Protein AF-A0A448ZFC1-F1 (afdb_monomer_lite)

pLDDT: mean 74.66, std 17.25, range [40.34, 95.94]

Radius of gyration: 36.11 Å; chains: 1; bounding box: 74×39×123 Å

Structure (mmCIF, N/CA/C/O backbone):
data_AF-A0A448ZFC1-F1
#
_entry.id   AF-A0A448ZFC1-F1
#
loop_
_atom_site.group_PDB
_atom_site.id
_atom_site.type_symbol
_atom_site.label_atom_id
_atom_site.label_alt_id
_atom_site.label_comp_id
_atom_site.label_asym_id
_atom_site.label_entity_id
_atom_site.label_seq_id
_atom_site.pdbx_PDB_ins_code
_atom_site.Cartn_x
_atom_site.Cartn_y
_atom_site.Cartn_z
_atom_site.occupancy
_atom_site.B_iso_or_equiv
_atom_site.auth_seq_id
_atom_site.auth_comp_id
_atom_site.auth_asym_id
_atom_site.auth_atom_id
_atom_site.pdbx_PDB_model_num
ATOM 1 N N . MET A 1 1 ? 38.253 10.185 33.926 1.00 40.94 1 MET A N 1
ATOM 2 C CA . MET A 1 1 ? 38.356 9.995 35.388 1.00 40.94 1 MET A CA 1
ATOM 3 C C . MET A 1 1 ? 37.733 11.200 36.070 1.00 40.94 1 MET A C 1
ATOM 5 O O . MET A 1 1 ? 38.392 12.216 36.218 1.00 40.94 1 MET A O 1
ATOM 9 N N . VAL A 1 2 ? 36.447 11.108 36.398 1.00 42.69 2 VAL A N 1
ATOM 10 C CA . VAL A 1 2 ? 35.733 12.064 37.253 1.00 42.69 2 VAL A CA 1
ATOM 11 C C . VAL A 1 2 ? 34.842 11.202 38.139 1.00 42.69 2 VAL A C 1
ATOM 13 O O . VAL A 1 2 ? 33.858 10.638 37.672 1.00 42.69 2 VAL A O 1
ATOM 16 N N . THR A 1 3 ? 35.266 10.990 39.379 1.00 47.50 3 THR A N 1
ATOM 17 C CA . THR A 1 3 ? 34.520 10.249 40.400 1.00 47.50 3 THR A CA 1
ATOM 18 C C . THR A 1 3 ? 33.669 11.246 41.179 1.00 47.50 3 THR A C 1
ATOM 20 O O . THR A 1 3 ? 34.196 12.002 41.993 1.00 47.50 3 THR A O 1
ATOM 23 N N . GLY A 1 4 ? 32.368 11.283 40.886 1.00 50.03 4 GLY A N 1
ATOM 24 C CA . GLY A 1 4 ? 31.380 12.053 41.640 1.00 50.03 4 GLY A CA 1
ATOM 25 C C . GLY A 1 4 ? 30.812 11.218 42.786 1.00 50.03 4 GLY A C 1
ATOM 26 O O . GLY A 1 4 ? 30.217 10.171 42.547 1.00 50.03 4 GLY A O 1
ATOM 27 N N . ASN A 1 5 ? 31.024 11.685 44.016 1.00 49.31 5 ASN A N 1
ATOM 28 C CA . ASN A 1 5 ? 30.483 11.112 45.248 1.00 49.31 5 ASN A CA 1
ATOM 29 C C . ASN A 1 5 ? 28.959 11.300 45.327 1.00 49.31 5 ASN A C 1
ATOM 31 O O . ASN A 1 5 ? 28.464 12.417 45.187 1.00 49.31 5 ASN A O 1
ATOM 35 N N . LEU A 1 6 ? 28.239 10.216 45.619 1.00 48.00 6 LEU A N 1
ATOM 36 C CA . LEU A 1 6 ? 26.831 10.216 46.016 1.00 48.00 6 LEU A CA 1
ATOM 37 C C . LEU A 1 6 ? 26.747 10.240 47.549 1.00 48.00 6 LEU A C 1
ATOM 39 O O . LEU A 1 6 ? 27.238 9.326 48.209 1.00 48.00 6 LEU A O 1
ATOM 43 N N . THR A 1 7 ? 26.116 11.269 48.111 1.00 55.09 7 THR A N 1
ATOM 44 C CA . THR A 1 7 ? 25.676 11.309 49.514 1.00 55.09 7 THR A CA 1
ATOM 45 C C . THR A 1 7 ? 24.204 10.894 49.605 1.00 55.09 7 THR A C 1
ATOM 47 O O . THR A 1 7 ? 23.404 11.403 48.817 1.00 55.09 7 THR A O 1
ATOM 50 N N . PRO A 1 8 ? 23.808 10.026 50.552 1.00 53.53 8 PRO A N 1
ATOM 51 C CA . PRO A 1 8 ? 22.409 9.700 50.783 1.00 53.53 8 PRO A CA 1
ATOM 52 C C . PRO A 1 8 ? 21.770 10.726 51.730 1.00 53.53 8 PRO A C 1
ATOM 54 O O . PRO A 1 8 ? 22.304 11.009 52.801 1.00 53.53 8 PRO A O 1
ATOM 57 N N . LEU A 1 9 ? 20.626 11.281 51.326 1.00 50.12 9 LEU A N 1
ATOM 58 C CA . LEU A 1 9 ? 19.724 12.026 52.205 1.00 50.12 9 LEU A CA 1
ATOM 59 C C . LEU A 1 9 ? 18.764 11.028 52.864 1.00 50.12 9 LEU A C 1
ATOM 61 O O . LEU A 1 9 ? 17.871 10.493 52.210 1.00 50.12 9 LEU A O 1
ATOM 65 N N . GLU A 1 10 ? 18.978 10.772 54.154 1.00 51.84 10 GLU A N 1
ATOM 66 C CA . GLU A 1 10 ? 17.959 10.238 55.057 1.00 51.84 10 GLU A CA 1
ATOM 67 C C . GLU A 1 10 ? 17.039 11.387 55.494 1.00 51.84 10 GLU A C 1
ATOM 69 O O . GLU A 1 10 ? 17.476 12.302 56.188 1.00 51.84 10 GLU A O 1
ATOM 74 N N . GLU A 1 11 ? 15.756 11.323 55.140 1.00 50.81 11 GLU A N 1
ATOM 75 C CA . GLU A 1 11 ? 14.701 12.060 55.840 1.00 50.81 11 GLU A CA 1
ATOM 76 C C . GLU A 1 11 ? 13.658 11.061 56.349 1.00 50.81 11 GLU A C 1
ATOM 78 O O . GLU A 1 11 ? 12.867 10.489 55.597 1.00 50.81 11 GLU A O 1
ATOM 83 N N . GLY A 1 12 ? 13.696 10.826 57.661 1.00 45.25 12 GLY A N 1
ATOM 84 C CA . GLY A 1 12 ? 12.689 10.072 58.389 1.00 45.25 12 GLY A CA 1
ATOM 85 C C . GLY A 1 12 ? 11.439 10.919 58.605 1.00 45.25 12 GLY A C 1
ATOM 86 O O . GLY A 1 12 ? 11.459 11.887 59.363 1.00 45.25 12 GLY A O 1
ATOM 87 N N . VAL A 1 13 ? 10.331 10.524 57.978 1.00 51.84 13 VAL A N 1
ATOM 88 C CA . VAL A 1 13 ? 8.997 11.060 58.271 1.00 51.84 13 VAL A CA 1
ATOM 89 C C . VAL A 1 13 ? 8.292 10.084 59.207 1.00 51.84 13 VAL A C 1
ATOM 91 O O . VAL A 1 13 ? 7.846 9.011 58.802 1.00 51.84 13 VAL A O 1
ATOM 94 N N . SER A 1 14 ? 8.210 10.446 60.487 1.00 45.31 14 SER A N 1
ATOM 95 C CA . SER A 1 14 ? 7.454 9.704 61.494 1.00 45.31 14 SER A CA 1
ATOM 96 C C . SER A 1 14 ? 5.953 9.905 61.272 1.00 45.31 14 SER A C 1
ATOM 98 O O . SER A 1 14 ? 5.421 10.989 61.518 1.00 45.31 14 SER A O 1
ATOM 100 N N . PHE A 1 15 ? 5.262 8.859 60.823 1.00 46.06 15 PHE A N 1
ATOM 101 C CA . PHE A 1 15 ? 3.807 8.844 60.694 1.00 46.06 15 PHE A CA 1
ATOM 102 C C . PHE A 1 15 ? 3.177 8.576 62.067 1.00 46.06 15 PHE A C 1
ATOM 104 O O . PHE A 1 15 ? 3.297 7.481 62.619 1.00 46.06 15 PHE A O 1
ATOM 111 N N . THR A 1 16 ? 2.521 9.580 62.646 1.00 46.34 16 THR A N 1
ATOM 112 C CA . THR A 1 16 ? 1.731 9.431 63.869 1.00 46.34 16 THR A CA 1
ATOM 113 C C . THR A 1 16 ? 0.387 8.782 63.541 1.00 46.34 16 THR A C 1
ATOM 115 O O . THR A 1 16 ? -0.431 9.309 62.790 1.00 46.34 16 THR A O 1
ATOM 118 N N . SER A 1 17 ? 0.174 7.598 64.113 1.00 44.81 17 SER A N 1
ATOM 119 C CA . SER A 1 17 ? -1.079 6.845 64.065 1.00 44.81 17 SER A CA 1
ATOM 120 C C . SER A 1 17 ? -2.189 7.625 64.780 1.00 44.81 17 SER A C 1
ATOM 122 O O . SER A 1 17 ? -2.182 7.733 66.005 1.00 44.81 17 SER A O 1
ATOM 124 N N . SER A 1 18 ? -3.122 8.200 64.016 1.00 48.00 18 SER A N 1
ATOM 125 C CA . SER A 1 18 ? -4.394 8.704 64.544 1.00 48.00 18 SER A CA 1
ATOM 126 C C . SER A 1 18 ? -5.452 7.614 64.444 1.00 48.00 18 SER A C 1
ATOM 128 O O . SER A 1 18 ? -5.780 7.127 63.363 1.00 48.00 18 SER A O 1
ATOM 130 N N . THR A 1 19 ? -5.985 7.248 65.601 1.00 53.19 19 THR A N 1
ATOM 131 C CA . THR A 1 19 ? -7.128 6.365 65.799 1.00 53.19 19 THR A CA 1
ATOM 132 C C . THR A 1 19 ? -8.389 6.975 65.183 1.00 53.19 19 THR A C 1
ATOM 134 O O . THR A 1 19 ? -8.882 8.013 65.621 1.00 53.19 19 THR A O 1
ATOM 137 N N . VAL A 1 20 ? -8.913 6.321 64.145 1.00 52.69 20 VAL A N 1
ATOM 138 C CA . VAL A 1 20 ? -10.181 6.672 63.490 1.00 52.69 20 VAL A CA 1
ATOM 139 C C . VAL A 1 20 ? -11.350 6.099 64.309 1.00 52.69 20 VAL A C 1
ATOM 141 O O . VAL A 1 20 ? -11.313 4.915 64.651 1.00 52.69 20 VAL A O 1
ATOM 144 N N . PRO A 1 21 ? -12.388 6.892 64.636 1.00 57.12 21 PRO A N 1
ATOM 145 C CA . PRO A 1 21 ? -13.570 6.408 65.340 1.00 57.12 21 PRO A CA 1
ATOM 146 C C . PRO A 1 21 ? -14.484 5.573 64.428 1.00 57.12 21 PRO A C 1
ATOM 148 O O . PRO A 1 21 ? -14.851 5.973 63.323 1.00 57.12 21 PRO A O 1
ATOM 151 N N . GLU A 1 22 ? -14.872 4.411 64.946 1.00 50.31 22 GLU A N 1
ATOM 152 C CA . GLU A 1 22 ? -15.779 3.428 64.354 1.00 50.31 22 GLU A CA 1
ATOM 153 C C . GLU A 1 22 ? -17.196 4.012 64.197 1.00 50.31 22 GLU A C 1
ATOM 155 O O . GLU A 1 22 ? -17.949 4.151 65.162 1.00 50.31 22 GLU A O 1
ATOM 160 N N . THR A 1 23 ? -17.572 4.374 62.969 1.00 47.78 23 THR A N 1
ATOM 161 C CA . THR A 1 23 ? -18.928 4.818 62.621 1.00 47.78 23 THR A CA 1
ATOM 162 C C . THR A 1 23 ? -19.740 3.629 62.108 1.00 47.78 23 THR A C 1
ATOM 164 O O . THR A 1 23 ? -19.554 3.145 60.995 1.00 47.78 23 THR A O 1
ATOM 167 N N . LYS A 1 24 ? -20.657 3.138 62.949 1.00 55.06 24 LYS A N 1
ATOM 168 C CA . LYS A 1 24 ? -21.667 2.131 62.594 1.00 55.06 24 LYS A CA 1
ATOM 169 C C . LYS A 1 24 ? -22.835 2.808 61.879 1.00 55.06 24 LYS A C 1
ATOM 171 O O . LYS A 1 24 ? -23.578 3.564 62.495 1.00 55.06 24 LYS A O 1
ATOM 176 N N . GLY A 1 25 ? -23.009 2.504 60.596 1.00 56.12 25 GLY A N 1
ATOM 177 C CA . GLY A 1 25 ? -24.132 2.986 59.790 1.00 56.12 25 GLY A CA 1
ATOM 178 C C . GLY A 1 25 ? -24.147 2.358 58.400 1.00 56.12 25 GLY A C 1
ATOM 179 O O . GLY A 1 25 ? -23.950 3.050 57.410 1.00 56.12 25 GLY A O 1
ATOM 180 N N . ALA A 1 26 ? -24.328 1.038 58.325 1.00 46.84 26 ALA A N 1
ATOM 181 C CA . ALA A 1 26 ? -24.430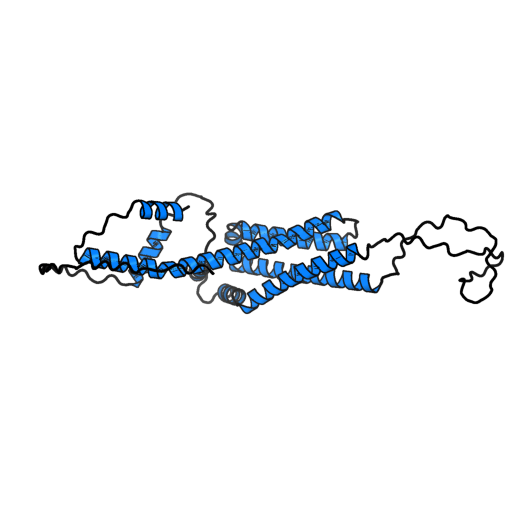 0.317 57.059 1.00 46.84 26 ALA A CA 1
ATOM 182 C C . ALA A 1 26 ? -25.850 0.448 56.479 1.00 46.84 26 ALA A C 1
ATOM 184 O O . ALA A 1 26 ? -26.785 -0.186 56.965 1.00 46.84 26 ALA A O 1
ATOM 185 N N . SER A 1 27 ? -25.993 1.268 55.435 1.00 50.72 27 SER A N 1
ATOM 186 C CA . SER A 1 27 ? -27.118 1.209 54.499 1.00 50.72 27 SER A CA 1
ATOM 187 C C . SER A 1 27 ? -26.793 0.155 53.442 1.00 50.72 27 SER A C 1
ATOM 189 O O . SER A 1 27 ? -25.822 0.290 52.699 1.00 50.72 27 SER A O 1
ATOM 191 N N . SER A 1 28 ? -27.562 -0.930 53.421 1.00 54.53 28 SER A N 1
ATOM 192 C CA . SER A 1 28 ? -27.392 -2.056 52.507 1.00 54.53 28 SER A CA 1
ATOM 193 C C . SER A 1 28 ? -28.027 -1.755 51.146 1.00 54.53 28 SER A C 1
ATOM 195 O O . SER A 1 28 ? -29.182 -2.111 50.911 1.00 54.53 28 SER A O 1
ATOM 197 N N . GLU A 1 29 ? -27.287 -1.113 50.244 1.00 59.00 29 GLU A N 1
ATOM 198 C CA . GLU A 1 29 ? -27.605 -1.179 48.813 1.00 59.00 29 GLU A CA 1
ATOM 199 C C . GLU A 1 29 ? -27.012 -2.464 48.205 1.00 59.00 29 GLU A C 1
ATOM 201 O O . GLU A 1 29 ? -25.893 -2.857 48.553 1.00 59.00 29 GLU A O 1
ATOM 206 N N . PRO A 1 30 ? -27.750 -3.162 47.324 1.00 61.91 30 PRO A N 1
ATOM 207 C CA . PRO A 1 30 ? -27.264 -4.380 46.692 1.00 61.91 30 PRO A CA 1
ATOM 208 C C . PRO A 1 30 ? -26.086 -4.078 45.745 1.00 61.91 30 PRO A C 1
ATOM 210 O O . PRO A 1 30 ? -26.090 -3.058 45.051 1.00 61.91 30 PRO A O 1
ATOM 213 N N . PRO A 1 31 ? -25.075 -4.962 45.670 1.00 63.00 31 PRO A N 1
ATOM 214 C CA . PRO A 1 31 ? -23.921 -4.765 44.803 1.00 63.00 31 PRO A CA 1
ATOM 215 C C . PRO A 1 31 ? -24.346 -4.806 43.329 1.00 63.00 31 PRO A C 1
ATOM 217 O O . PRO A 1 31 ? -24.732 -5.850 42.807 1.00 63.00 31 PRO A O 1
ATOM 220 N N . ILE A 1 32 ? -24.248 -3.661 42.647 1.00 61.06 32 ILE A N 1
ATOM 221 C CA . ILE A 1 32 ? -24.415 -3.556 41.190 1.00 61.06 32 ILE A CA 1
ATOM 222 C C . ILE A 1 32 ? -23.412 -4.501 40.514 1.00 61.06 32 ILE A C 1
ATOM 224 O O . ILE A 1 32 ? -22.212 -4.452 40.806 1.00 61.06 32 ILE A O 1
ATOM 228 N N . SER A 1 33 ? -23.899 -5.358 39.612 1.00 70.75 33 SER A N 1
ATOM 229 C CA . SER A 1 33 ? -23.081 -6.376 38.949 1.00 70.75 33 SER A CA 1
ATOM 230 C C . SER A 1 33 ? -21.958 -5.743 38.107 1.00 70.75 33 SER A C 1
ATOM 232 O O . SER A 1 33 ? -22.148 -4.718 37.448 1.00 70.75 33 SER A O 1
ATOM 234 N N . ARG A 1 34 ? -20.763 -6.358 38.105 1.00 60.66 34 ARG A N 1
ATOM 235 C CA . ARG A 1 34 ? -19.595 -5.885 37.325 1.00 60.66 34 ARG A CA 1
ATOM 236 C C . ARG A 1 34 ? -19.906 -5.694 35.833 1.00 60.66 34 ARG A C 1
ATOM 238 O O . ARG A 1 34 ? -19.356 -4.789 35.215 1.00 60.66 34 ARG A O 1
ATOM 245 N N . VAL A 1 35 ? -20.789 -6.521 35.272 1.00 61.47 35 VAL A N 1
ATOM 246 C CA . VAL A 1 35 ? -21.186 -6.481 33.853 1.00 61.47 35 VAL A CA 1
ATOM 247 C C . VAL A 1 35 ? -21.993 -5.218 33.539 1.00 61.47 35 VAL A C 1
ATOM 249 O O . VAL A 1 35 ? -21.731 -4.536 32.550 1.00 61.47 35 VAL A O 1
ATOM 252 N N . GLU A 1 36 ? -22.915 -4.844 34.424 1.00 62.59 36 GLU A N 1
ATOM 253 C CA . GLU A 1 36 ? -23.762 -3.660 34.256 1.00 62.59 36 GLU A CA 1
ATOM 254 C C . GLU A 1 36 ? -22.976 -2.355 34.453 1.00 62.59 36 GLU A C 1
ATOM 256 O O . GLU A 1 36 ? -23.223 -1.358 33.773 1.00 62.59 36 GLU A O 1
ATOM 261 N N . ARG A 1 37 ? -21.948 -2.383 35.315 1.00 60.06 37 ARG A N 1
ATOM 262 C CA . ARG A 1 37 ? -21.015 -1.263 35.498 1.00 60.06 37 ARG A CA 1
ATOM 263 C C . ARG A 1 37 ? -20.161 -1.018 34.243 1.00 60.06 37 ARG A C 1
ATOM 265 O O . ARG A 1 37 ? -20.010 0.132 33.840 1.00 60.06 37 ARG A O 1
ATOM 272 N N . ARG A 1 38 ? -19.684 -2.084 33.582 1.00 58.03 38 ARG A N 1
ATOM 273 C CA . ARG A 1 38 ? -18.916 -2.010 32.319 1.00 58.03 38 ARG A CA 1
ATOM 274 C C . ARG A 1 38 ? -19.758 -1.475 31.154 1.00 58.03 38 ARG A C 1
ATOM 276 O O . ARG A 1 38 ? -19.288 -0.628 30.402 1.00 58.03 38 ARG A O 1
ATOM 283 N N . SER A 1 39 ? -21.020 -1.905 31.066 1.00 56.75 39 SER A N 1
ATOM 284 C CA . SER A 1 39 ? -21.998 -1.390 30.096 1.00 56.75 39 SER A CA 1
ATOM 285 C C . SER A 1 39 ? -22.255 0.112 30.279 1.00 56.75 39 SER A C 1
ATOM 287 O O . SER A 1 39 ? -22.150 0.868 29.315 1.00 56.75 39 SER A O 1
ATOM 289 N N . ARG A 1 40 ? -22.485 0.582 31.516 1.00 57.59 40 ARG A N 1
ATOM 290 C CA . ARG A 1 40 ? -22.691 2.017 31.798 1.00 57.59 40 ARG A CA 1
ATOM 291 C C . ARG A 1 40 ? -21.454 2.876 31.547 1.00 57.59 40 ARG A C 1
ATOM 293 O O . ARG A 1 40 ? -21.603 4.010 31.114 1.00 57.59 40 ARG A O 1
ATOM 300 N N . LEU A 1 41 ? -20.253 2.360 31.798 1.00 55.41 41 LEU A N 1
ATOM 301 C CA . LEU A 1 41 ? -19.001 3.064 31.502 1.00 55.41 41 LEU A CA 1
ATOM 302 C C . LEU A 1 41 ? -18.759 3.197 29.999 1.00 55.41 41 LEU A C 1
ATOM 304 O O . LEU A 1 41 ? -18.479 4.295 29.524 1.00 55.41 41 LEU A O 1
ATOM 308 N N . SER A 1 42 ? -18.956 2.114 29.245 1.00 51.47 42 SER A N 1
ATOM 309 C CA . SER A 1 42 ? -18.883 2.148 27.782 1.00 51.47 42 SER A CA 1
ATOM 310 C C . SER A 1 42 ? -19.955 3.080 27.197 1.00 51.47 42 SER A C 1
ATOM 312 O O . SER A 1 42 ? -19.662 3.881 26.313 1.00 51.47 42 SER A O 1
ATOM 314 N N . SER A 1 43 ? -21.164 3.100 27.780 1.00 48.78 43 SER A N 1
ATOM 315 C CA . SER A 1 43 ? -22.215 4.053 27.407 1.00 48.78 43 SER A CA 1
ATOM 316 C C . SER A 1 43 ? -21.868 5.495 27.789 1.00 48.78 43 SER A C 1
ATOM 318 O O . SER A 1 43 ? -22.109 6.379 26.987 1.00 48.78 43 SER A O 1
ATOM 320 N N . MET A 1 44 ? -21.293 5.788 28.956 1.00 49.62 44 MET A N 1
ATOM 321 C CA . MET A 1 44 ? -20.950 7.170 29.331 1.00 49.62 44 MET A CA 1
ATOM 322 C C . MET A 1 44 ? -19.803 7.744 28.493 1.00 49.62 44 MET A C 1
ATOM 324 O O . MET A 1 44 ? -19.793 8.945 28.229 1.00 49.62 44 MET A O 1
ATOM 328 N N . VAL A 1 45 ? -18.884 6.896 28.026 1.00 50.53 45 VAL A N 1
ATOM 329 C CA . VAL A 1 45 ? -17.837 7.290 27.072 1.00 50.53 45 VAL A CA 1
ATOM 330 C C . VAL A 1 45 ? -18.407 7.437 25.652 1.00 50.53 45 VAL A C 1
ATOM 332 O O . VAL A 1 45 ? -18.004 8.344 24.928 1.00 50.53 45 VAL A O 1
ATOM 335 N N . ALA A 1 46 ? -19.397 6.626 25.262 1.00 41.88 46 ALA A N 1
ATOM 336 C CA . ALA A 1 46 ? -20.016 6.686 23.933 1.00 41.88 46 ALA A CA 1
ATOM 337 C C . ALA A 1 46 ? -21.130 7.752 23.780 1.00 41.88 46 ALA A C 1
ATOM 339 O O . ALA A 1 46 ? -21.354 8.257 22.680 1.00 41.88 46 ALA A O 1
ATOM 340 N N . VAL A 1 47 ? -21.837 8.124 24.856 1.00 40.34 47 VAL A N 1
ATOM 341 C CA . VAL A 1 47 ? -23.099 8.901 24.801 1.00 40.34 47 VAL A CA 1
ATOM 342 C C . VAL A 1 47 ? -22.910 10.406 24.566 1.00 40.34 47 VAL A C 1
ATOM 344 O O . VAL A 1 47 ? -23.864 11.072 24.177 1.00 40.34 47 VAL A O 1
ATOM 347 N N . ASN A 1 48 ? -21.697 10.959 24.664 1.00 40.34 48 ASN A N 1
ATOM 348 C CA . ASN A 1 48 ? -21.465 12.371 24.310 1.00 40.34 48 ASN A CA 1
ATOM 349 C C . ASN A 1 48 ? -21.090 12.619 22.836 1.00 40.34 48 ASN A C 1
ATOM 351 O O . ASN A 1 48 ? -20.818 13.758 22.465 1.00 40.34 48 ASN A O 1
ATOM 355 N N . VAL A 1 49 ? -21.095 11.591 21.978 1.00 44.47 49 VAL A N 1
ATOM 356 C CA . VAL A 1 49 ? -20.683 11.716 20.563 1.00 44.47 49 VAL A CA 1
ATOM 357 C C . VAL A 1 49 ? -21.871 11.778 19.589 1.00 44.47 49 VAL A C 1
ATOM 359 O O . VAL A 1 49 ? -21.702 12.096 18.414 1.00 44.47 49 VAL A O 1
ATOM 362 N N . THR A 1 50 ? -23.103 11.550 20.044 1.00 41.62 50 THR A N 1
ATOM 363 C CA . THR A 1 50 ? -24.285 11.545 19.167 1.00 41.62 50 THR A CA 1
ATOM 364 C C . THR A 1 50 ? -25.112 12.821 19.289 1.00 41.62 50 THR A C 1
ATOM 366 O O . THR A 1 50 ? -26.199 12.806 19.859 1.00 41.62 50 THR A O 1
ATOM 369 N N . ALA A 1 51 ? -24.628 13.921 18.715 1.00 42.31 51 ALA A N 1
ATOM 370 C CA . ALA A 1 51 ? -25.490 14.994 18.223 1.00 42.31 51 ALA A CA 1
ATOM 371 C C . ALA A 1 51 ? -24.747 15.818 17.159 1.00 42.31 51 ALA A C 1
ATOM 373 O O . ALA A 1 51 ? -23.725 16.432 17.439 1.00 42.31 51 ALA A O 1
ATOM 374 N N . GLU A 1 52 ? -25.326 15.828 15.957 1.00 45.59 52 GLU A N 1
ATOM 375 C CA . GLU A 1 52 ? -24.936 16.560 14.742 1.00 45.59 52 GLU A CA 1
ATOM 376 C C . GLU A 1 52 ? -23.872 15.911 13.847 1.00 45.59 52 GLU A C 1
ATOM 378 O O . GLU A 1 52 ? -22.947 15.251 14.304 1.00 45.59 52 GLU A O 1
ATOM 383 N N . ASN A 1 53 ? -24.064 16.079 12.531 1.00 54.47 53 ASN A N 1
ATOM 384 C CA . ASN A 1 53 ? -23.336 15.485 11.401 1.00 54.47 53 ASN A CA 1
ATOM 385 C C . ASN A 1 53 ? -21.855 15.905 11.337 1.00 54.47 53 ASN A C 1
ATOM 387 O O . ASN A 1 53 ? -21.380 16.432 10.329 1.00 54.47 53 ASN A O 1
ATOM 391 N N . LYS A 1 54 ? -21.105 15.701 12.413 1.00 49.12 54 LYS A N 1
ATOM 392 C CA . LYS A 1 54 ? -19.672 15.908 12.438 1.00 49.12 54 LYS A CA 1
ATOM 393 C C . LYS A 1 54 ? -19.043 14.683 11.801 1.00 49.12 54 LYS A C 1
ATOM 395 O O . LYS A 1 54 ? -19.235 13.559 12.261 1.00 49.12 54 LYS A O 1
ATOM 400 N N . VAL A 1 55 ? -18.332 14.905 10.701 1.00 53.50 55 VAL A N 1
ATOM 401 C CA . VAL A 1 55 ? -17.462 13.896 10.101 1.00 53.50 55 VAL A CA 1
ATOM 402 C C . VAL A 1 55 ? -16.456 13.534 11.188 1.00 53.50 55 VAL A C 1
ATOM 404 O O . VAL A 1 55 ? -15.550 14.313 11.479 1.00 53.50 55 VAL A O 1
ATOM 407 N N . ASN A 1 56 ? -16.694 12.427 11.891 1.00 53.03 56 ASN A N 1
ATOM 408 C CA . ASN A 1 56 ? -15.785 11.969 12.925 1.00 53.03 56 ASN A CA 1
ATOM 409 C C . ASN A 1 56 ? -14.527 11.503 12.199 1.00 53.03 56 ASN A C 1
ATOM 411 O O . ASN A 1 56 ? -14.500 10.433 11.602 1.00 53.03 56 ASN A O 1
ATOM 415 N N . PHE A 1 57 ? -13.511 12.362 12.218 1.00 56.72 57 PHE A N 1
ATOM 416 C CA . PHE A 1 57 ? -12.159 12.033 11.777 1.00 56.72 57 PHE A CA 1
ATOM 417 C C . PHE A 1 57 ? -11.455 11.090 12.764 1.00 56.72 57 PHE A C 1
ATOM 419 O O . PHE A 1 57 ? -10.343 10.643 12.497 1.00 56.72 57 PHE A O 1
ATOM 426 N N . GLY A 1 58 ? -12.107 10.785 13.894 1.00 53.53 58 GLY A N 1
ATOM 427 C CA . GLY A 1 58 ? -11.694 9.730 14.803 1.00 53.53 58 GLY A CA 1
ATOM 428 C C . GLY A 1 58 ? -11.708 8.391 14.079 1.00 53.53 58 GLY A C 1
ATOM 429 O O . GLY A 1 58 ? -12.754 7.934 13.615 1.00 53.53 58 GLY A O 1
ATOM 430 N N . ILE A 1 59 ? -10.527 7.794 13.968 1.00 54.53 59 ILE A N 1
ATOM 431 C CA . ILE A 1 59 ? -10.307 6.489 13.356 1.00 54.53 59 ILE A CA 1
ATOM 432 C C . ILE A 1 59 ? -11.027 5.448 14.237 1.00 54.53 59 ILE A C 1
ATOM 434 O O . ILE A 1 59 ? -10.688 5.327 15.416 1.00 54.53 59 ILE A O 1
ATOM 438 N N . PRO A 1 60 ? -12.057 4.747 13.727 1.00 60.38 60 PRO A N 1
ATOM 439 C CA . PRO A 1 60 ? -12.731 3.684 14.470 1.00 60.38 60 PRO A CA 1
ATOM 440 C C . PRO A 1 60 ? -11.732 2.576 14.784 1.00 60.38 60 PRO A C 1
ATOM 442 O O . PRO A 1 60 ? -11.107 2.075 13.859 1.00 60.38 60 PRO A O 1
ATOM 445 N N . SER A 1 61 ? -11.613 2.164 16.047 1.00 64.25 61 SER A N 1
ATOM 446 C CA . SER A 1 61 ? -10.743 1.040 16.392 1.00 64.25 61 SER A CA 1
ATOM 447 C C . SER A 1 61 ? -11.244 -0.259 15.759 1.00 64.25 61 SER A C 1
ATOM 449 O O . SER A 1 61 ? -12.451 -0.495 15.636 1.00 64.25 61 SER A O 1
ATOM 451 N N . ARG A 1 62 ? -10.330 -1.156 15.421 1.00 66.56 62 ARG A N 1
ATOM 452 C CA . ARG A 1 62 ? -10.552 -2.527 14.977 1.00 66.56 62 ARG A CA 1
ATOM 453 C C . ARG A 1 62 ? -11.471 -3.312 15.907 1.00 66.56 62 ARG A C 1
ATOM 455 O O . ARG A 1 62 ? -12.294 -4.0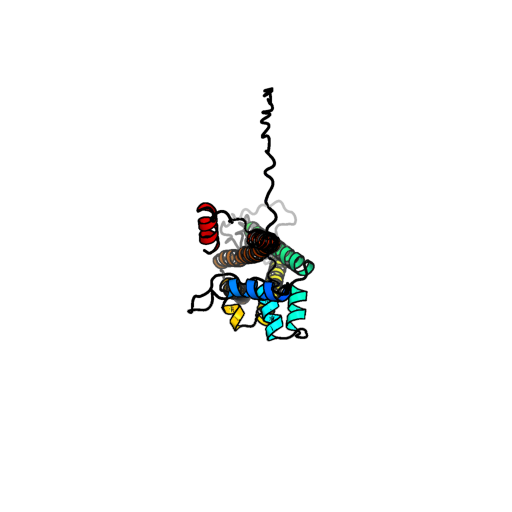77 15.411 1.00 66.56 62 ARG A O 1
ATOM 462 N N . GLN A 1 63 ? -11.383 -3.104 17.224 1.00 71.06 63 GLN A N 1
ATOM 463 C CA . GLN A 1 63 ? -12.337 -3.686 18.179 1.00 71.06 63 GLN A CA 1
ATOM 464 C C . GLN A 1 63 ? -13.741 -3.112 17.985 1.00 71.06 63 GLN A C 1
ATOM 466 O O . GLN A 1 63 ? -14.683 -3.880 17.847 1.00 71.06 63 GLN A O 1
ATOM 471 N N . SER A 1 64 ? -13.885 -1.789 17.843 1.00 71.62 64 SER A N 1
ATOM 472 C CA . SER A 1 64 ? -15.197 -1.180 17.576 1.00 71.62 64 SER A CA 1
ATOM 473 C C . SER A 1 64 ? -15.808 -1.666 16.257 1.00 71.62 64 SER A C 1
ATOM 475 O O . SER A 1 64 ? -17.022 -1.840 16.156 1.00 71.62 64 SER A O 1
ATOM 477 N N . MET A 1 65 ? -14.971 -1.936 15.249 1.00 69.88 65 MET A N 1
ATOM 478 C CA . MET A 1 65 ? -15.410 -2.508 13.977 1.00 69.88 65 MET A CA 1
ATOM 479 C C . MET A 1 65 ? -15.803 -3.981 14.115 1.00 69.88 65 MET A C 1
ATOM 481 O O . MET A 1 65 ? -16.805 -4.390 13.527 1.00 69.88 65 MET A O 1
ATOM 485 N N . ALA A 1 66 ? -15.062 -4.762 14.905 1.00 73.88 66 ALA A N 1
ATOM 486 C CA . ALA A 1 66 ? -15.394 -6.151 15.210 1.00 73.88 66 ALA A CA 1
ATOM 487 C C . ALA A 1 66 ? -16.697 -6.260 16.017 1.00 73.88 66 ALA A C 1
ATOM 489 O O . ALA A 1 66 ? -17.558 -7.063 15.665 1.00 73.88 66 ALA A O 1
ATOM 490 N N . ASP A 1 67 ? -16.883 -5.408 17.023 1.00 77.94 67 ASP A N 1
ATOM 491 C CA . ASP A 1 67 ? -18.090 -5.354 17.849 1.00 77.94 67 ASP A CA 1
ATOM 492 C C . ASP A 1 67 ? -19.308 -4.943 17.017 1.00 77.94 67 ASP A C 1
ATOM 494 O O . ASP A 1 67 ? -20.360 -5.578 17.083 1.00 77.94 67 ASP A O 1
ATOM 498 N N . PHE A 1 68 ? -19.156 -3.938 16.148 1.00 75.69 68 PHE A N 1
ATOM 499 C CA . PHE A 1 68 ? -20.224 -3.521 15.240 1.00 75.69 68 PHE A CA 1
ATOM 500 C C . PHE A 1 68 ? -20.573 -4.608 14.211 1.00 75.69 68 PHE A C 1
ATOM 502 O O . PHE A 1 68 ? -21.740 -4.785 13.854 1.00 75.69 68 PHE A O 1
ATOM 509 N N . ALA A 1 69 ? -19.574 -5.342 13.711 1.00 72.62 69 ALA A N 1
ATOM 510 C CA . ALA A 1 69 ? -19.799 -6.473 12.818 1.00 72.62 69 ALA A CA 1
ATOM 511 C C . ALA A 1 69 ? -20.535 -7.611 13.539 1.00 72.62 69 ALA A C 1
ATOM 513 O O . ALA A 1 69 ? -21.498 -8.141 12.986 1.00 72.62 69 ALA A O 1
ATOM 514 N N . LEU A 1 70 ? -20.143 -7.932 14.775 1.00 79.31 70 LEU A N 1
ATOM 515 C CA . LEU A 1 70 ? -20.802 -8.927 15.621 1.00 79.31 70 LEU A CA 1
ATOM 516 C C . LEU A 1 70 ? -22.272 -8.559 15.873 1.00 79.31 70 LEU A C 1
ATOM 518 O O . LEU A 1 70 ? -23.156 -9.390 15.672 1.00 79.31 70 LEU A O 1
ATOM 522 N N . GLU A 1 71 ? -22.533 -7.301 16.238 1.00 83.19 71 GLU A N 1
ATOM 523 C CA . GLU A 1 71 ? -23.879 -6.793 16.525 1.00 83.19 71 GLU A CA 1
ATOM 524 C C . GLU A 1 71 ? -24.786 -6.846 15.290 1.00 83.19 71 GLU A C 1
ATOM 526 O O . GLU A 1 71 ? -25.969 -7.172 15.385 1.00 83.19 71 GLU A O 1
ATOM 531 N N . LYS A 1 72 ? -24.238 -6.548 14.108 1.00 81.69 72 LYS A N 1
ATOM 532 C CA . LYS A 1 72 ? -25.031 -6.426 12.882 1.00 81.69 72 LYS A CA 1
ATOM 533 C C . LYS A 1 72 ? -25.201 -7.731 12.107 1.00 81.69 72 LYS A C 1
ATOM 535 O O . LYS A 1 72 ? -26.233 -7.909 11.459 1.00 81.69 72 LYS A O 1
ATOM 540 N N . HIS A 1 73 ? -24.188 -8.593 12.103 1.00 79.81 73 HIS A N 1
ATOM 541 C CA . HIS A 1 73 ? -24.114 -9.752 11.210 1.00 79.81 73 HIS A CA 1
ATOM 542 C C . HIS A 1 73 ? -24.254 -11.105 11.927 1.00 79.81 73 HIS A C 1
ATOM 544 O O . HIS A 1 73 ? -24.497 -12.108 11.259 1.00 79.81 73 HIS A O 1
ATOM 550 N N . GLY A 1 74 ? -24.206 -11.139 13.264 1.00 80.19 74 GLY A N 1
ATOM 551 C CA . GLY A 1 74 ? -24.247 -12.381 14.039 1.00 80.19 74 GLY A CA 1
ATOM 552 C C . GLY A 1 74 ? -22.928 -13.165 13.972 1.00 80.19 74 GLY A C 1
ATOM 553 O O . GLY A 1 74 ? -22.084 -12.935 13.106 1.00 80.19 74 GLY A O 1
ATOM 554 N N . GLU A 1 75 ? -22.723 -14.093 14.910 1.00 78.31 75 GLU A N 1
ATOM 555 C CA . GLU A 1 75 ? -21.447 -14.817 15.066 1.00 78.31 75 GLU A CA 1
ATOM 556 C C . GLU A 1 75 ? -21.076 -15.704 13.863 1.00 78.31 75 GLU A C 1
ATOM 558 O O . GLU A 1 75 ? -19.890 -15.894 13.587 1.00 78.31 75 GLU A O 1
ATOM 563 N N . ASP A 1 76 ? -22.064 -16.188 13.106 1.00 78.56 76 ASP A N 1
ATOM 564 C CA . ASP A 1 76 ? -21.863 -17.189 12.050 1.00 78.56 76 ASP A CA 1
ATOM 565 C C . ASP A 1 76 ? -21.602 -16.619 10.643 1.00 78.56 76 ASP A C 1
ATOM 567 O O . ASP A 1 76 ? -21.421 -17.390 9.691 1.00 78.56 76 ASP A O 1
ATOM 571 N N . ASP A 1 77 ? -21.552 -15.293 10.470 1.00 88.81 77 ASP A N 1
ATOM 572 C CA . ASP A 1 77 ? -21.382 -14.704 9.139 1.00 88.81 77 ASP A CA 1
ATOM 573 C C . ASP A 1 77 ? -19.968 -14.952 8.574 1.00 88.81 77 ASP A C 1
ATOM 575 O O . ASP A 1 77 ? -18.942 -14.861 9.259 1.00 88.81 77 ASP A O 1
ATOM 579 N N . TRP A 1 78 ? -19.888 -15.232 7.271 1.00 90.12 78 TRP A N 1
ATOM 580 C CA . TRP A 1 78 ? -18.626 -15.491 6.567 1.00 90.12 78 TRP A CA 1
ATOM 581 C C . TRP A 1 78 ? -17.661 -14.302 6.664 1.00 90.12 78 TRP A C 1
ATOM 583 O O . TRP A 1 78 ? -16.443 -14.483 6.631 1.00 90.12 78 TRP A O 1
ATOM 593 N N . ARG A 1 79 ? -18.202 -13.093 6.849 1.00 86.75 79 ARG A N 1
ATOM 594 C CA . ARG A 1 79 ? -17.448 -11.850 7.044 1.00 86.75 79 ARG A CA 1
ATOM 595 C C . ARG A 1 79 ? -16.537 -11.906 8.265 1.00 86.75 79 ARG A C 1
ATOM 597 O O . ARG A 1 79 ? -15.384 -11.498 8.161 1.00 86.75 79 ARG A O 1
ATOM 604 N N . ASN A 1 80 ? -17.004 -12.475 9.379 1.00 84.62 80 ASN A N 1
ATOM 605 C CA . ASN A 1 80 ? -16.188 -12.630 10.586 1.00 84.62 80 ASN A CA 1
ATOM 606 C C . ASN A 1 80 ? -15.038 -13.615 10.363 1.00 84.62 80 ASN A C 1
ATOM 608 O O . ASN A 1 80 ? -13.912 -13.362 10.793 1.00 84.62 80 ASN A O 1
ATOM 612 N N . LYS A 1 81 ? -15.282 -14.704 9.622 1.00 89.75 81 LYS A N 1
ATOM 613 C CA . LYS A 1 81 ? -14.228 -15.663 9.250 1.00 89.75 81 LYS A CA 1
ATOM 614 C C . LYS A 1 81 ? -13.162 -15.008 8.376 1.00 89.75 81 LYS A C 1
ATOM 616 O O . LYS A 1 81 ? -11.975 -15.206 8.620 1.00 89.75 81 LYS A O 1
ATOM 621 N N . VAL A 1 82 ? -13.576 -14.202 7.397 1.00 90.62 82 VAL A N 1
ATOM 622 C CA . VAL A 1 82 ? -12.658 -13.460 6.523 1.00 90.62 82 VAL A CA 1
ATOM 623 C C . VAL A 1 82 ? -11.886 -12.401 7.309 1.00 90.62 82 VAL A C 1
ATOM 625 O O . VAL A 1 82 ? -10.674 -12.314 7.156 1.00 90.62 82 VAL A O 1
ATOM 628 N N . HIS A 1 83 ? -12.534 -11.664 8.211 1.00 83.12 83 HIS A N 1
ATOM 629 C CA . HIS A 1 83 ? -11.860 -10.692 9.073 1.00 83.12 83 HIS A CA 1
ATOM 630 C C . HIS A 1 83 ? -10.811 -11.354 9.982 1.00 83.12 83 HIS A C 1
ATOM 632 O O . HIS A 1 83 ? -9.684 -10.871 10.095 1.00 83.12 83 HIS A O 1
ATOM 638 N N . HIS A 1 84 ? -11.143 -12.498 10.586 1.00 86.56 84 HIS A N 1
ATOM 639 C CA . HIS A 1 84 ? -10.198 -13.271 11.391 1.00 86.56 84 HIS A CA 1
ATOM 640 C C . HIS A 1 84 ? -9.039 -13.818 10.543 1.00 86.56 84 HIS A C 1
ATOM 642 O O . HIS A 1 84 ? -7.896 -13.844 10.997 1.00 86.56 84 HIS A O 1
ATOM 648 N N . PHE A 1 85 ? -9.315 -14.239 9.306 1.00 89.94 85 PHE A N 1
ATOM 649 C CA . PHE A 1 85 ? -8.291 -14.677 8.360 1.00 89.94 85 PHE A CA 1
ATOM 650 C C . PHE A 1 85 ? -7.342 -13.532 7.971 1.00 89.94 85 PHE A C 1
ATOM 652 O O . PHE A 1 85 ? -6.128 -13.692 8.078 1.00 89.94 85 PHE A O 1
ATOM 659 N N . LEU A 1 86 ? -7.880 -12.359 7.622 1.00 86.56 86 LEU A N 1
ATOM 660 C CA . LEU A 1 86 ? -7.101 -11.146 7.347 1.00 86.56 86 LEU A CA 1
ATOM 661 C C . LEU A 1 86 ? -6.269 -10.700 8.552 1.00 86.56 86 LEU A C 1
ATOM 663 O O . LEU A 1 86 ? -5.164 -10.190 8.402 1.00 86.56 86 LEU A O 1
ATOM 667 N N . GLY A 1 87 ? -6.775 -10.933 9.762 1.00 83.31 87 GLY A N 1
ATOM 668 C CA . GLY A 1 87 ? -6.070 -10.620 10.998 1.00 83.31 87 GLY A CA 1
ATOM 669 C C . GLY A 1 87 ? -4.966 -11.583 11.402 1.00 83.31 87 GLY A C 1
ATOM 670 O O . GLY A 1 87 ? -4.331 -11.364 12.436 1.00 83.31 87 GLY A O 1
ATOM 671 N N . GLN A 1 88 ? -4.701 -12.635 10.628 1.00 90.88 88 GLN A N 1
ATOM 672 C CA . GLN A 1 88 ? -3.600 -13.528 10.948 1.00 90.88 88 GLN A CA 1
ATOM 673 C C . GLN A 1 88 ? -2.258 -12.800 10.823 1.00 90.88 88 GLN A C 1
ATOM 675 O O . GLN A 1 88 ? -1.907 -12.259 9.776 1.00 90.88 88 GLN A O 1
ATOM 680 N N . LYS A 1 89 ? -1.455 -12.869 11.893 1.00 89.62 89 LYS A N 1
ATOM 681 C CA . LYS A 1 89 ? -0.105 -12.278 11.955 1.00 89.62 89 LYS A CA 1
ATOM 682 C C . LYS A 1 89 ? 0.785 -12.721 10.796 1.00 89.62 89 LYS A C 1
ATOM 684 O O . LYS A 1 89 ? 1.617 -11.951 10.334 1.00 89.62 89 LYS A O 1
ATOM 689 N N . TRP A 1 90 ? 0.609 -13.964 10.345 1.00 92.75 90 TRP A N 1
ATOM 690 C CA . TRP A 1 90 ? 1.343 -14.498 9.206 1.00 92.75 90 TRP A CA 1
ATOM 691 C C . TRP A 1 90 ? 1.001 -13.754 7.913 1.00 92.75 90 TRP A C 1
ATOM 693 O O . TRP A 1 90 ? 1.918 -13.302 7.242 1.00 92.75 90 TRP A O 1
ATOM 703 N N . LEU A 1 91 ? -0.287 -13.541 7.613 1.00 90.62 91 LEU A N 1
ATOM 704 C CA . LEU A 1 91 ? -0.704 -12.804 6.419 1.00 90.62 91 LEU A CA 1
ATOM 705 C C . LEU A 1 91 ? -0.180 -11.365 6.454 1.00 90.62 91 LEU A C 1
ATOM 707 O O . LEU A 1 91 ? 0.413 -10.908 5.484 1.00 90.62 91 LEU A O 1
ATOM 711 N N . GLN A 1 92 ? -0.315 -10.683 7.594 1.00 88.25 92 GLN A N 1
ATOM 712 C CA . GLN A 1 92 ? 0.202 -9.324 7.768 1.00 88.25 92 GLN A CA 1
ATOM 713 C C . GLN A 1 92 ? 1.726 -9.257 7.572 1.00 88.25 92 GLN A C 1
ATOM 715 O O . GLN A 1 92 ? 2.232 -8.326 6.945 1.00 88.25 92 GLN A O 1
ATOM 720 N N . LEU A 1 93 ? 2.468 -10.253 8.072 1.00 90.25 93 LEU A N 1
ATOM 721 C CA . LEU A 1 93 ? 3.913 -10.346 7.868 1.00 90.25 93 LEU A CA 1
ATOM 722 C C . LEU A 1 93 ? 4.257 -10.605 6.397 1.00 90.25 93 LEU A C 1
ATOM 724 O O . LEU A 1 93 ? 5.172 -9.979 5.870 1.00 90.25 93 LEU A O 1
ATOM 728 N N . THR A 1 94 ? 3.519 -11.491 5.727 1.00 93.19 94 THR A N 1
ATOM 729 C CA . THR A 1 94 ? 3.697 -11.791 4.303 1.00 93.19 94 THR A CA 1
ATOM 730 C C . THR A 1 94 ? 3.430 -10.561 3.443 1.00 93.19 94 THR A C 1
ATOM 732 O O . THR A 1 94 ? 4.265 -10.227 2.613 1.00 93.19 94 THR A O 1
ATOM 735 N N . LEU A 1 95 ? 2.330 -9.844 3.673 1.00 90.69 95 LEU A N 1
ATOM 736 C CA . LEU A 1 95 ? 1.978 -8.624 2.940 1.00 90.69 95 LEU A CA 1
ATOM 737 C C . LEU A 1 95 ? 2.983 -7.494 3.177 1.00 90.69 95 LEU A C 1
ATOM 739 O O . LEU A 1 95 ? 3.401 -6.829 2.231 1.00 90.69 95 LEU A O 1
ATOM 743 N N . SER A 1 96 ? 3.437 -7.330 4.421 1.00 89.88 96 SER A N 1
ATOM 744 C CA . SER A 1 96 ? 4.525 -6.406 4.749 1.00 89.88 96 SER A CA 1
ATOM 745 C C . SER A 1 96 ? 5.818 -6.781 4.012 1.00 89.88 96 SER A C 1
ATOM 747 O O . SER A 1 96 ? 6.459 -5.927 3.403 1.00 89.88 96 SER A O 1
ATOM 749 N N . GLY A 1 97 ? 6.163 -8.071 3.973 1.00 93.56 97 GLY A N 1
ATOM 750 C CA . GLY A 1 97 ? 7.306 -8.581 3.214 1.00 93.56 97 GLY A CA 1
ATOM 751 C C . GLY A 1 97 ? 7.186 -8.348 1.705 1.00 93.56 97 GLY A C 1
ATOM 752 O O . GLY A 1 97 ? 8.152 -7.904 1.088 1.00 93.56 97 GLY A O 1
ATOM 753 N N . LEU A 1 98 ? 6.005 -8.581 1.119 1.00 93.38 98 LEU A N 1
ATOM 754 C CA . LEU A 1 98 ? 5.722 -8.290 -0.292 1.00 93.38 98 LEU A CA 1
ATOM 755 C C . LEU A 1 98 ? 5.904 -6.805 -0.606 1.00 93.38 98 LEU A C 1
ATOM 757 O O . LEU A 1 98 ? 6.396 -6.472 -1.677 1.00 93.38 98 LEU A O 1
ATOM 761 N N . LEU A 1 99 ? 5.549 -5.917 0.321 1.00 90.12 99 LEU A N 1
ATOM 762 C CA . LEU A 1 99 ? 5.719 -4.480 0.134 1.00 90.12 99 LEU A CA 1
ATOM 763 C C . LEU A 1 99 ? 7.191 -4.066 0.147 1.00 90.12 99 LEU A C 1
ATOM 765 O O . LEU A 1 99 ? 7.621 -3.289 -0.702 1.00 90.12 99 LEU A O 1
ATOM 769 N N . VAL A 1 100 ? 7.983 -4.600 1.080 1.00 91.44 100 VAL A N 1
ATOM 770 C CA . VAL A 1 100 ? 9.435 -4.363 1.070 1.00 91.44 100 VAL A CA 1
ATOM 771 C C . VAL A 1 100 ? 10.049 -4.900 -0.224 1.00 91.44 100 VAL A C 1
ATOM 773 O O . VAL A 1 100 ? 10.878 -4.224 -0.830 1.00 91.44 100 VAL A O 1
ATOM 776 N N . ALA A 1 101 ? 9.611 -6.075 -0.681 1.00 94.31 101 ALA A N 1
ATOM 777 C CA . ALA A 1 101 ? 10.050 -6.642 -1.951 1.00 94.31 101 ALA A CA 1
ATOM 778 C C . ALA A 1 101 ? 9.659 -5.765 -3.156 1.00 94.31 101 ALA A C 1
ATOM 780 O O . ALA A 1 101 ? 10.512 -5.530 -4.004 1.00 94.31 101 ALA A O 1
ATOM 781 N N . ASP A 1 102 ? 8.434 -5.229 -3.211 1.00 92.62 102 ASP A N 1
ATOM 782 C CA . ASP A 1 102 ? 7.976 -4.301 -4.264 1.00 92.62 102 ASP A CA 1
ATOM 783 C C . ASP A 1 102 ? 8.893 -3.080 -4.371 1.00 92.62 102 ASP A C 1
ATOM 785 O O . ASP A 1 102 ? 9.355 -2.719 -5.450 1.00 92.62 102 ASP A O 1
ATOM 789 N N . VAL A 1 103 ? 9.255 -2.494 -3.232 1.00 90.25 103 VAL A N 1
ATOM 790 C CA . VAL A 1 103 ? 10.150 -1.334 -3.190 1.00 90.25 103 VAL A CA 1
ATOM 791 C C . VAL A 1 103 ? 11.553 -1.687 -3.676 1.00 90.25 103 VAL A C 1
ATOM 793 O O . VAL A 1 103 ? 12.147 -0.923 -4.434 1.00 90.25 103 VAL A O 1
ATOM 796 N N . LEU A 1 104 ? 12.080 -2.855 -3.301 1.00 93.69 104 LEU A N 1
ATOM 797 C CA . LEU A 1 104 ? 13.364 -3.334 -3.819 1.00 93.69 104 LEU A CA 1
ATOM 798 C C . LEU A 1 104 ? 13.316 -3.591 -5.332 1.00 93.69 104 LEU A C 1
ATOM 800 O O . LEU A 1 104 ? 14.284 -3.276 -6.022 1.00 93.69 104 LEU A O 1
ATOM 804 N N . ILE A 1 105 ? 12.200 -4.114 -5.849 1.00 93.62 105 ILE A N 1
ATOM 805 C CA . ILE A 1 105 ? 11.992 -4.325 -7.286 1.00 93.62 105 ILE A CA 1
ATOM 806 C C . ILE A 1 105 ? 11.969 -2.986 -8.027 1.00 93.62 105 ILE A C 1
ATOM 808 O O . ILE A 1 105 ? 12.652 -2.865 -9.038 1.00 93.62 105 ILE A O 1
ATOM 812 N N . ILE A 1 106 ? 11.282 -1.964 -7.503 1.00 89.62 106 ILE A N 1
ATOM 813 C CA . ILE A 1 106 ? 11.306 -0.604 -8.074 1.00 89.62 106 ILE A CA 1
ATOM 814 C C . ILE A 1 106 ? 12.734 -0.080 -8.157 1.00 89.62 106 ILE A C 1
ATOM 816 O O . ILE A 1 106 ? 13.139 0.452 -9.185 1.00 89.62 106 ILE A O 1
ATOM 820 N N . PHE A 1 107 ? 13.509 -0.205 -7.078 1.00 91.62 107 PHE A N 1
ATOM 821 C CA . PHE A 1 107 ? 14.899 0.237 -7.105 1.00 91.62 107 PHE A CA 1
ATOM 822 C C . PHE A 1 107 ? 15.688 -0.522 -8.172 1.00 91.62 107 PHE A C 1
ATOM 824 O O . PHE A 1 107 ? 16.404 0.111 -8.941 1.00 91.62 107 PHE A O 1
ATOM 831 N N . ALA A 1 108 ? 15.530 -1.845 -8.262 1.00 93.69 108 ALA A N 1
ATOM 832 C CA . ALA A 1 108 ? 16.180 -2.647 -9.294 1.00 93.69 108 ALA A CA 1
ATOM 833 C C . ALA A 1 108 ? 15.784 -2.201 -10.713 1.00 93.69 108 ALA A C 1
ATOM 835 O O . ALA A 1 108 ? 16.660 -2.059 -11.561 1.00 93.69 108 ALA A O 1
ATOM 836 N N . GLU A 1 109 ? 14.506 -1.910 -10.956 1.00 89.88 109 GLU A N 1
ATOM 837 C CA . GLU A 1 109 ? 13.998 -1.393 -12.231 1.00 89.88 109 GLU A CA 1
ATOM 838 C C . GLU A 1 109 ? 14.616 -0.028 -12.574 1.00 89.88 109 GLU A C 1
ATOM 840 O O . GLU A 1 109 ? 15.166 0.147 -13.661 1.00 89.88 109 GLU A O 1
ATOM 845 N N . LEU A 1 110 ? 14.626 0.913 -11.624 1.00 88.75 110 LEU A N 1
ATOM 846 C CA . LEU A 1 110 ? 15.234 2.236 -11.803 1.00 88.75 110 LEU A CA 1
ATOM 847 C C . LEU A 1 110 ? 16.745 2.149 -12.055 1.00 88.75 110 LEU A C 1
ATOM 849 O O . LEU A 1 110 ? 17.273 2.882 -12.891 1.00 88.75 110 LEU A O 1
ATOM 853 N N . PHE A 1 111 ? 17.449 1.253 -11.358 1.00 92.75 111 PHE A N 1
ATOM 854 C CA . PHE A 1 111 ? 18.876 1.016 -11.583 1.00 92.75 111 PHE A CA 1
ATOM 855 C C . PHE A 1 111 ? 19.138 0.411 -12.964 1.00 92.75 111 PHE A C 1
ATOM 857 O O . PHE A 1 111 ? 20.060 0.855 -13.647 1.00 92.75 111 PHE A O 1
ATOM 864 N N . LEU A 1 112 ? 18.325 -0.555 -13.402 1.00 90.88 112 LEU A N 1
ATOM 865 C CA . LEU A 1 112 ? 18.439 -1.134 -14.740 1.00 90.88 112 LEU A CA 1
ATOM 866 C C . LEU A 1 112 ? 18.185 -0.085 -15.826 1.00 90.88 112 LEU A C 1
ATOM 868 O O . LEU A 1 112 ? 18.964 -0.008 -16.771 1.00 90.88 112 LEU A O 1
ATOM 872 N N . GLN A 1 113 ? 17.170 0.766 -15.666 1.00 85.06 113 GLN A N 1
ATOM 873 C CA . GLN A 1 113 ? 16.874 1.852 -16.609 1.00 85.06 113 GLN A CA 1
ATOM 874 C C . GLN A 1 113 ? 17.977 2.921 -16.644 1.00 85.06 113 GLN A C 1
ATOM 876 O O . GLN A 1 113 ? 18.258 3.480 -17.705 1.00 85.06 113 GLN A O 1
ATOM 881 N N . ALA A 1 114 ? 18.617 3.203 -15.505 1.00 88.44 114 ALA A N 1
ATOM 882 C CA . ALA A 1 114 ? 19.723 4.154 -15.425 1.00 88.44 114 ALA A CA 1
ATOM 883 C C . ALA A 1 114 ? 21.012 3.621 -16.077 1.00 88.44 114 ALA A C 1
ATOM 885 O O . ALA A 1 114 ? 21.685 4.363 -16.792 1.00 88.44 114 ALA A O 1
ATOM 886 N N . GLU A 1 115 ? 21.352 2.350 -15.848 1.00 91.12 115 GLU A N 1
ATOM 887 C CA . GLU A 1 115 ? 22.579 1.729 -16.369 1.00 91.12 115 GLU A CA 1
ATOM 888 C C . GLU A 1 115 ? 22.438 1.305 -17.844 1.00 91.12 115 GLU A C 1
ATOM 890 O O . GLU A 1 115 ? 23.376 1.428 -18.639 1.00 91.12 115 GLU A O 1
ATOM 895 N N . TYR A 1 116 ? 21.243 0.848 -18.234 1.00 87.75 116 TYR A N 1
ATOM 896 C CA . TYR A 1 116 ? 20.922 0.329 -19.564 1.00 87.75 116 TYR A CA 1
ATOM 897 C C . TYR A 1 116 ? 19.759 1.107 -20.198 1.00 87.75 116 TYR A C 1
ATOM 899 O O . TYR A 1 116 ? 18.678 0.552 -20.404 1.00 87.75 116 TYR A O 1
ATOM 907 N N . PRO A 1 117 ? 19.953 2.390 -20.552 1.00 81.56 117 PRO A N 1
ATOM 908 C CA . PRO A 1 117 ? 18.914 3.150 -21.231 1.00 81.56 117 PRO A CA 1
ATOM 909 C C . PRO A 1 117 ? 18.549 2.477 -22.560 1.00 81.56 117 PRO A C 1
ATOM 911 O O . PRO A 1 117 ? 19.428 2.047 -23.313 1.00 81.56 117 PRO A O 1
ATOM 914 N N . SER A 1 118 ? 17.252 2.453 -22.884 1.00 70.12 118 SER A N 1
ATOM 915 C CA . SER A 1 118 ? 16.668 1.758 -24.048 1.00 70.12 118 SER A CA 1
ATOM 916 C C . SER A 1 118 ? 17.258 2.191 -25.398 1.00 70.12 118 SER A C 1
ATOM 918 O O . SER A 1 118 ? 17.079 1.524 -26.412 1.00 70.12 118 SER A O 1
ATOM 920 N N . CYS A 1 119 ? 17.960 3.324 -25.428 1.00 68.75 119 CYS A N 1
ATOM 921 C CA . CYS A 1 119 ? 18.653 3.837 -26.596 1.00 68.75 119 CYS A CA 1
ATOM 922 C C . CYS A 1 119 ? 19.940 4.530 -26.133 1.00 68.75 119 CYS A C 1
ATOM 924 O O . CYS A 1 119 ? 20.000 5.747 -25.964 1.00 68.75 119 CYS A O 1
ATOM 926 N N . ARG A 1 120 ? 20.991 3.741 -25.888 1.00 58.38 120 ARG A N 1
ATOM 927 C CA . ARG A 1 120 ? 22.351 4.283 -25.835 1.00 58.38 120 ARG A CA 1
ATOM 928 C C . ARG A 1 120 ? 22.770 4.508 -27.283 1.00 58.38 120 ARG A C 1
ATOM 930 O O . ARG A 1 120 ? 22.899 3.533 -28.019 1.00 58.38 120 ARG A O 1
ATOM 937 N N . LEU A 1 121 ? 22.944 5.767 -27.696 1.00 56.16 121 LEU A N 1
ATOM 938 C CA . LEU A 1 121 ? 23.615 6.088 -28.958 1.00 56.16 121 LEU A CA 1
ATOM 939 C C . LEU A 1 121 ? 25.002 5.451 -28.883 1.00 56.16 121 LEU A C 1
ATOM 941 O O . LEU A 1 121 ? 25.893 5.941 -28.191 1.00 56.16 121 LEU A O 1
ATOM 945 N N . VAL A 1 122 ? 25.143 4.285 -29.504 1.00 55.88 122 VAL A N 1
ATOM 946 C CA . VAL A 1 122 ? 26.442 3.665 -29.686 1.00 55.88 122 VAL A CA 1
ATOM 947 C C . VAL A 1 122 ? 27.043 4.407 -30.862 1.00 55.88 122 VAL A C 1
ATOM 949 O O . VAL A 1 122 ? 26.647 4.192 -32.007 1.00 55.88 122 VAL A O 1
ATOM 952 N N . GLU A 1 123 ? 27.965 5.316 -30.569 1.00 54.66 123 GLU A N 1
ATOM 953 C CA . GLU A 1 123 ? 28.930 5.771 -31.557 1.00 54.66 123 GLU A CA 1
ATOM 954 C C . GLU A 1 123 ? 29.740 4.526 -31.928 1.00 54.66 123 GLU A C 1
ATOM 956 O O . GLU A 1 123 ? 30.592 4.058 -31.174 1.00 54.66 123 GLU A O 1
ATOM 961 N N . ARG A 1 124 ? 29.325 3.850 -33.005 1.00 54.72 124 ARG A N 1
ATOM 962 C CA . ARG A 1 124 ? 30.114 2.760 -33.563 1.00 54.72 124 ARG A CA 1
ATOM 963 C C . ARG A 1 124 ? 31.298 3.433 -34.229 1.00 54.72 124 ARG A C 1
ATOM 965 O O . ARG A 1 124 ? 31.116 4.061 -35.270 1.00 54.72 124 ARG A O 1
ATOM 972 N N . ASP A 1 125 ? 32.471 3.309 -33.613 1.00 48.91 125 ASP A N 1
ATOM 973 C CA . ASP A 1 125 ? 33.736 3.586 -34.284 1.00 48.91 125 ASP A CA 1
ATOM 974 C C . ASP A 1 125 ? 33.692 2.873 -35.640 1.00 48.91 125 ASP A C 1
ATOM 976 O O . ASP A 1 125 ? 33.424 1.673 -35.725 1.00 48.91 125 ASP A O 1
ATOM 980 N N . CYS A 1 126 ? 33.793 3.674 -36.692 1.00 50.97 126 CYS A N 1
ATOM 981 C CA . CYS A 1 126 ? 33.393 3.379 -38.058 1.00 50.97 126 CYS A CA 1
ATOM 982 C C . CYS A 1 126 ? 33.795 1.964 -38.516 1.00 50.97 126 CYS A C 1
ATOM 984 O O . CYS A 1 126 ? 34.984 1.659 -38.612 1.00 50.97 126 CYS A O 1
ATOM 986 N N . GLU A 1 127 ? 32.830 1.113 -38.886 1.00 53.12 127 GLU A N 1
ATOM 987 C CA . GLU A 1 127 ? 33.148 -0.067 -39.698 1.00 53.12 127 GLU A CA 1
ATOM 988 C C . GLU A 1 127 ? 33.594 0.428 -41.079 1.00 53.12 127 GLU A C 1
ATOM 990 O O . GLU A 1 127 ? 32.807 1.014 -41.828 1.00 53.12 127 GLU A O 1
ATOM 995 N N . ALA A 1 128 ? 34.872 0.225 -41.409 1.00 53.16 128 ALA A N 1
ATOM 996 C CA . ALA A 1 128 ? 35.429 0.581 -42.706 1.00 53.16 128 ALA A CA 1
ATOM 997 C C . ALA A 1 128 ? 34.724 -0.223 -43.813 1.00 53.16 128 ALA A C 1
ATOM 999 O O . ALA A 1 128 ? 35.023 -1.392 -44.052 1.00 53.16 128 ALA A O 1
ATOM 1000 N N . CYS A 1 129 ? 33.760 0.399 -44.493 1.00 53.56 129 CYS A N 1
ATOM 1001 C CA . CYS A 1 129 ? 33.148 -0.163 -45.688 1.00 53.56 129 CYS A CA 1
ATOM 1002 C C . CYS A 1 129 ? 34.117 0.007 -46.861 1.00 53.56 129 CYS A C 1
ATOM 1004 O O . CYS A 1 129 ? 34.146 1.053 -47.507 1.00 53.56 129 CYS A O 1
ATOM 1006 N N . CYS A 1 130 ? 34.905 -1.021 -47.169 1.00 57.59 130 CYS A N 1
ATOM 1007 C CA . CYS A 1 130 ? 35.632 -1.051 -48.431 1.00 57.59 130 CYS A CA 1
ATOM 1008 C C . CYS A 1 130 ? 34.614 -1.287 -49.555 1.00 57.59 130 CYS A C 1
ATOM 1010 O O . CYS A 1 130 ? 34.069 -2.383 -49.697 1.00 57.59 130 CYS A O 1
ATOM 1012 N N . SER A 1 131 ? 34.320 -0.244 -50.335 1.00 50.66 131 SER A N 1
ATOM 1013 C CA . SER A 1 131 ? 33.475 -0.341 -51.527 1.00 50.66 131 SER A CA 1
ATOM 1014 C C . SER A 1 131 ? 34.247 -1.074 -52.628 1.00 50.66 131 SER A C 1
ATOM 1016 O O . SER A 1 131 ? 34.828 -0.472 -53.529 1.00 50.66 131 SER A O 1
ATOM 1018 N N . GLY A 1 132 ? 34.320 -2.400 -52.516 1.00 54.66 132 GLY A N 1
ATOM 1019 C CA . GLY A 1 132 ? 34.724 -3.255 -53.619 1.00 54.66 132 GLY A CA 1
ATOM 1020 C C . GLY A 1 132 ? 33.618 -3.217 -54.665 1.00 54.66 132 GLY A C 1
ATOM 1021 O O . GLY A 1 132 ? 32.467 -3.528 -54.368 1.00 54.66 132 GLY A O 1
ATOM 1022 N N . SER A 1 133 ? 33.949 -2.843 -55.895 1.00 55.69 133 SER A N 1
ATOM 1023 C CA . SER A 1 133 ? 33.047 -2.725 -57.049 1.00 55.69 133 SER A CA 1
ATOM 1024 C C . SER A 1 133 ? 32.424 -4.055 -57.529 1.00 55.69 133 SER A C 1
ATOM 1026 O O . SER A 1 133 ? 32.045 -4.187 -58.691 1.00 55.69 133 SER A O 1
ATOM 1028 N N . GLY A 1 134 ? 32.265 -5.043 -56.647 1.00 55.19 134 GLY A N 1
ATOM 1029 C CA . GLY A 1 134 ? 31.691 -6.350 -56.936 1.00 55.19 134 GLY A CA 1
ATOM 1030 C C . GLY A 1 134 ? 31.041 -6.979 -55.704 1.00 55.19 134 GLY A C 1
ATOM 1031 O O . GLY A 1 134 ? 31.707 -7.659 -54.942 1.00 55.19 134 GLY A O 1
ATOM 1032 N N . ALA A 1 135 ? 29.739 -6.730 -55.548 1.00 51.94 135 ALA A N 1
ATOM 1033 C CA . ALA A 1 135 ? 28.667 -7.583 -55.005 1.00 51.94 135 ALA A CA 1
ATOM 1034 C C . ALA A 1 135 ? 28.833 -8.452 -53.730 1.00 51.94 135 ALA A C 1
ATOM 1036 O O . ALA A 1 135 ? 27.853 -9.099 -53.362 1.00 51.94 135 ALA A O 1
ATOM 1037 N N . GLU A 1 136 ? 29.952 -8.468 -53.007 1.00 54.78 136 GLU A N 1
ATOM 1038 C CA . GLU A 1 136 ? 30.098 -9.288 -51.795 1.00 54.78 136 GLU A CA 1
ATOM 1039 C C . GLU A 1 136 ? 30.508 -8.435 -50.589 1.00 54.78 136 GLU A C 1
ATOM 1041 O O . GLU A 1 136 ? 31.562 -7.804 -50.551 1.00 54.78 136 GLU A O 1
ATOM 1046 N N . ARG A 1 137 ? 29.610 -8.376 -49.599 1.00 51.06 137 ARG A N 1
ATOM 1047 C CA . ARG A 1 137 ? 29.766 -7.631 -48.346 1.00 51.06 137 ARG A CA 1
ATOM 1048 C C . ARG A 1 137 ? 30.611 -8.459 -47.378 1.00 51.06 137 ARG A C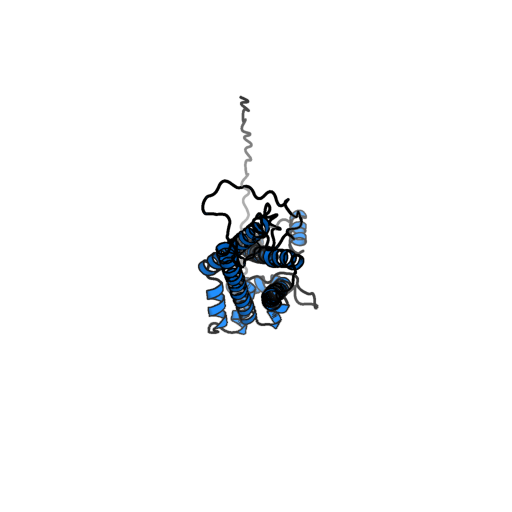 1
ATOM 1050 O O . ARG A 1 137 ? 30.077 -9.323 -46.688 1.00 51.06 137 ARG A O 1
ATOM 1057 N N . TRP A 1 138 ? 31.912 -8.201 -47.326 1.00 50.47 138 TRP A N 1
ATOM 1058 C CA . TRP A 1 138 ? 32.821 -8.867 -46.392 1.00 50.47 138 TRP A CA 1
ATOM 1059 C C . TRP A 1 138 ? 32.847 -8.120 -45.052 1.00 50.47 138 TRP A C 1
ATOM 1061 O O . TRP A 1 138 ? 33.156 -6.933 -45.003 1.00 50.47 138 TRP A O 1
ATOM 1071 N N . LEU A 1 139 ? 32.505 -8.808 -43.958 1.00 50.62 139 LEU A N 1
ATOM 1072 C CA . LEU A 1 139 ? 32.794 -8.331 -42.603 1.00 50.62 139 LEU A CA 1
ATOM 1073 C C . LEU A 1 139 ? 34.311 -8.432 -42.390 1.00 50.62 139 LEU A C 1
ATOM 1075 O O . LEU A 1 139 ? 34.889 -9.501 -42.593 1.00 50.62 139 LEU A O 1
ATOM 1079 N N . ALA A 1 140 ? 34.958 -7.330 -42.011 1.00 49.78 140 ALA A N 1
ATOM 1080 C CA . ALA A 1 140 ? 36.398 -7.266 -41.772 1.00 49.78 140 ALA A CA 1
ATOM 1081 C C . ALA A 1 140 ? 36.791 -8.168 -40.585 1.00 49.78 140 ALA A C 1
ATOM 1083 O O . ALA A 1 140 ? 36.741 -7.753 -39.431 1.00 49.78 140 ALA A O 1
ATOM 1084 N N . GLY A 1 141 ? 37.126 -9.433 -40.854 1.00 47.28 141 GLY A N 1
ATOM 1085 C CA . GLY A 1 141 ? 37.443 -10.400 -39.799 1.00 47.28 141 GLY A CA 1
ATOM 1086 C C . GLY A 1 141 ? 38.372 -11.548 -40.186 1.00 47.28 141 GLY A C 1
ATOM 1087 O O . GLY A 1 141 ? 38.772 -12.306 -39.308 1.00 47.28 141 GLY A O 1
ATOM 1088 N N . SER A 1 142 ? 38.768 -11.698 -41.451 1.00 47.72 142 SER A N 1
ATOM 1089 C CA . SER A 1 142 ? 39.633 -12.812 -41.855 1.00 47.72 142 SER A CA 1
ATOM 1090 C C . SER A 1 142 ? 40.789 -12.351 -42.734 1.00 47.72 142 SER A C 1
ATOM 1092 O O . SER A 1 142 ? 40.810 -12.605 -43.931 1.00 47.72 142 SER A O 1
ATOM 1094 N N . GLY A 1 143 ? 41.732 -11.664 -42.087 1.00 52.00 143 GLY A N 1
ATOM 1095 C CA . GLY A 1 143 ? 43.150 -11.633 -42.435 1.00 52.00 143 GLY A CA 1
ATOM 1096 C C . GLY A 1 143 ? 43.512 -11.111 -43.816 1.00 52.00 143 GLY A C 1
ATOM 1097 O O . GLY A 1 143 ? 43.621 -11.912 -44.722 1.00 52.00 143 GLY A O 1
ATOM 1098 N N . HIS A 1 144 ? 43.803 -9.815 -43.920 1.00 47.28 144 HIS A N 1
ATOM 1099 C CA . HIS A 1 144 ? 44.876 -9.236 -44.740 1.00 47.28 144 HIS A CA 1
ATOM 1100 C C . HIS A 1 144 ? 45.096 -7.789 -44.253 1.00 47.28 144 HIS A C 1
ATOM 1102 O O . HIS A 1 144 ? 44.130 -7.056 -44.060 1.00 47.28 144 HIS A O 1
ATOM 1108 N N . ASP A 1 145 ? 46.351 -7.397 -44.009 1.00 55.75 145 ASP A N 1
ATOM 1109 C CA . ASP A 1 145 ? 46.788 -6.121 -43.402 1.00 55.75 145 ASP A CA 1
ATOM 1110 C C . ASP A 1 145 ? 46.584 -4.870 -44.293 1.00 55.75 145 ASP A C 1
ATOM 1112 O O . ASP A 1 145 ? 47.280 -3.863 -44.148 1.00 55.75 145 ASP A O 1
ATOM 1116 N N . GLU A 1 146 ? 45.646 -4.903 -45.237 1.00 59.19 146 GLU A N 1
ATOM 1117 C CA . GLU A 1 146 ? 45.373 -3.778 -46.130 1.00 59.19 146 GLU A CA 1
ATOM 1118 C C . GLU A 1 146 ? 44.291 -2.880 -45.526 1.00 59.19 146 GLU A C 1
ATOM 1120 O O . GLU A 1 146 ? 43.088 -3.080 -45.687 1.00 59.19 146 GLU A O 1
ATOM 1125 N N . VAL A 1 147 ? 44.747 -1.860 -44.798 1.00 59.72 147 VAL A N 1
ATOM 1126 C CA . VAL A 1 147 ? 43.921 -0.715 -44.406 1.00 59.72 147 VAL A CA 1
ATOM 1127 C C . VAL A 1 147 ? 43.428 -0.036 -45.689 1.00 59.72 147 VAL A C 1
ATOM 1129 O O . VAL A 1 147 ? 44.230 0.510 -46.443 1.00 59.72 147 VAL A O 1
ATOM 1132 N N . CYS A 1 148 ? 42.121 -0.080 -45.960 1.00 57.84 148 CYS A N 1
ATOM 1133 C CA . CYS A 1 148 ? 41.536 0.583 -47.127 1.00 57.84 148 CYS A CA 1
ATOM 1134 C C . CYS A 1 148 ? 41.830 2.096 -47.103 1.00 57.84 148 CYS A C 1
ATOM 1136 O O . CYS A 1 148 ? 41.453 2.796 -46.168 1.00 57.84 148 CYS A O 1
ATOM 1138 N N . GLU A 1 149 ? 42.482 2.604 -48.156 1.00 61.12 149 GLU A N 1
ATOM 1139 C CA . GLU A 1 149 ? 42.842 4.026 -48.333 1.00 61.12 149 GLU A CA 1
ATOM 1140 C C . GLU A 1 149 ? 41.634 4.905 -48.728 1.00 61.12 149 GLU A C 1
ATOM 1142 O O . GLU A 1 149 ? 41.721 6.133 -48.776 1.00 61.12 149 GLU A O 1
ATOM 1147 N N . ALA A 1 150 ? 40.473 4.289 -48.980 1.00 56.03 150 ALA A N 1
ATOM 1148 C CA . ALA A 1 150 ? 39.211 5.000 -49.130 1.00 56.03 150 ALA A CA 1
ATOM 1149 C C . ALA A 1 150 ? 38.835 5.612 -47.774 1.00 56.03 150 ALA A C 1
ATOM 1151 O O . ALA A 1 150 ? 38.414 4.904 -46.861 1.00 56.03 150 ALA A O 1
ATOM 1152 N N . GLY A 1 151 ? 39.067 6.921 -47.641 1.00 53.22 151 GLY A N 1
ATOM 1153 C CA . GLY A 1 151 ? 38.876 7.670 -46.404 1.00 53.22 151 GLY A CA 1
ATOM 1154 C C . GLY A 1 151 ? 37.551 7.348 -45.717 1.00 53.22 151 GLY A C 1
ATOM 1155 O O . GLY A 1 151 ? 36.519 7.207 -46.368 1.00 53.22 151 GLY A O 1
ATOM 1156 N N . TYR A 1 152 ? 37.602 7.233 -44.390 1.00 53.16 152 TYR A N 1
ATOM 1157 C CA . TYR A 1 152 ? 36.429 7.083 -43.538 1.00 53.16 152 TYR A CA 1
ATOM 1158 C C . TYR A 1 152 ? 35.390 8.140 -43.923 1.00 53.16 152 TYR A C 1
ATOM 1160 O O . TYR A 1 152 ? 35.653 9.329 -43.751 1.00 53.16 152 TYR A O 1
ATOM 1168 N N . GLU A 1 153 ? 34.223 7.743 -44.436 1.00 50.72 153 GLU A N 1
ATOM 1169 C CA . GLU A 1 153 ? 33.085 8.659 -44.468 1.00 50.72 153 GLU A CA 1
ATOM 1170 C C . GLU A 1 153 ? 32.610 8.828 -43.017 1.00 50.72 153 GLU A C 1
ATOM 1172 O O . GLU A 1 153 ? 32.133 7.864 -42.415 1.00 50.72 153 GLU A O 1
ATOM 1177 N N . PRO A 1 154 ? 32.740 10.021 -42.409 1.00 55.06 154 PRO A N 1
ATOM 1178 C CA . PRO A 1 154 ? 32.470 10.231 -40.987 1.00 55.06 154 PRO A CA 1
ATOM 1179 C C . PRO A 1 154 ? 30.965 10.311 -40.667 1.00 55.06 154 PRO A C 1
ATOM 1181 O O . PRO A 1 154 ? 30.562 11.001 -39.737 1.00 55.06 154 PRO A O 1
ATOM 1184 N N . ILE A 1 155 ? 30.103 9.654 -41.447 1.00 56.56 155 ILE A N 1
ATOM 1185 C CA . ILE A 1 155 ? 28.645 9.815 -41.363 1.00 56.56 155 ILE A CA 1
ATOM 1186 C C . ILE A 1 155 ? 27.968 8.455 -41.164 1.00 56.56 155 ILE A C 1
ATOM 1188 O O . ILE A 1 155 ? 27.006 8.093 -41.838 1.00 56.56 155 ILE A O 1
ATOM 1192 N N . GLY A 1 156 ? 28.459 7.684 -40.197 1.00 59.22 156 GLY A N 1
ATOM 1193 C CA . GLY A 1 156 ? 27.636 6.656 -39.575 1.00 59.22 156 GLY A CA 1
ATOM 1194 C C . GLY A 1 156 ? 26.590 7.351 -38.711 1.00 59.22 156 GLY A C 1
ATOM 1195 O O . GLY A 1 156 ? 26.917 7.837 -37.632 1.00 59.22 156 GLY A O 1
ATOM 1196 N N . VAL A 1 157 ? 25.343 7.448 -39.182 1.00 62.47 157 VAL A N 1
ATOM 1197 C CA . VAL A 1 157 ? 24.240 7.964 -38.356 1.00 62.47 157 VAL A CA 1
ATOM 1198 C C . VAL A 1 157 ? 24.159 7.063 -37.119 1.00 62.47 157 VAL A C 1
ATOM 1200 O O . VAL A 1 157 ? 23.975 5.854 -37.286 1.00 62.47 157 VAL A O 1
ATOM 1203 N N . PRO A 1 158 ? 24.340 7.591 -35.898 1.00 64.69 158 PRO A N 1
ATOM 1204 C CA . PRO A 1 158 ? 24.379 6.755 -34.711 1.00 64.69 158 PRO A CA 1
ATOM 1205 C C . PRO A 1 158 ? 23.008 6.090 -34.545 1.00 64.69 158 PRO A C 1
ATOM 1207 O O . PRO A 1 158 ? 21.987 6.745 -34.337 1.00 64.69 158 PRO A O 1
ATOM 1210 N N . GLY A 1 159 ? 22.984 4.773 -34.741 1.00 65.25 159 GLY A N 1
ATOM 1211 C CA . GLY A 1 159 ? 21.782 3.951 -34.684 1.00 65.25 159 GLY A CA 1
ATOM 1212 C C . GLY A 1 159 ? 21.666 3.265 -33.330 1.00 65.25 159 GLY A C 1
ATOM 1213 O O . GLY A 1 159 ? 22.663 2.804 -32.775 1.00 65.25 159 GLY A O 1
ATOM 1214 N N . CYS A 1 160 ? 20.449 3.172 -32.795 1.00 72.00 160 CYS A N 1
ATOM 1215 C CA . CYS A 1 160 ? 20.213 2.395 -31.583 1.00 72.00 160 CYS A CA 1
ATOM 1216 C C . CYS A 1 160 ? 20.188 0.898 -31.905 1.00 72.00 160 CYS A C 1
ATOM 1218 O O . CYS A 1 160 ? 19.353 0.417 -32.669 1.00 72.00 160 CYS A O 1
ATOM 1220 N N . ASP A 1 161 ? 21.145 0.170 -31.329 1.00 72.50 161 ASP A N 1
ATOM 1221 C CA . ASP A 1 161 ? 21.245 -1.282 -31.437 1.00 72.50 161 ASP A CA 1
ATOM 1222 C C . ASP A 1 161 ? 20.384 -1.941 -30.355 1.00 72.50 161 ASP A C 1
ATOM 1224 O O . ASP A 1 161 ? 20.815 -2.133 -29.217 1.00 72.50 161 ASP A O 1
ATOM 1228 N N . SER A 1 162 ? 19.147 -2.275 -30.728 1.00 67.50 162 SER A N 1
ATOM 1229 C CA . SER A 1 162 ? 18.161 -2.891 -29.833 1.00 67.50 162 SER A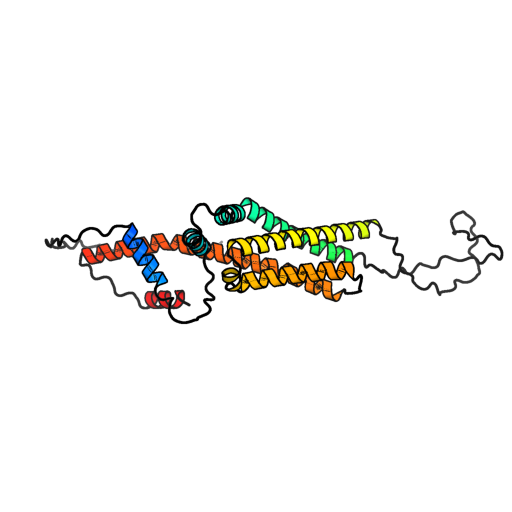 CA 1
ATOM 1230 C C . SER A 1 162 ? 18.541 -4.305 -29.365 1.00 67.50 162 SER A C 1
ATOM 1232 O O . SER A 1 162 ? 17.891 -4.828 -28.465 1.00 67.50 162 SER A O 1
ATOM 1234 N N . TYR A 1 163 ? 19.557 -4.950 -29.952 1.00 66.69 163 TYR A N 1
ATOM 1235 C CA . TYR A 1 163 ? 19.886 -6.354 -29.665 1.00 66.69 163 TYR A CA 1
ATOM 1236 C C . TYR A 1 163 ? 21.049 -6.549 -28.693 1.00 66.69 163 TYR A C 1
ATOM 1238 O O . TYR A 1 163 ? 21.304 -7.679 -28.270 1.00 66.69 163 TYR A O 1
ATOM 1246 N N . LYS A 1 164 ? 21.743 -5.479 -28.288 1.00 76.44 164 LYS A N 1
ATOM 1247 C CA . LYS A 1 164 ? 22.960 -5.604 -27.473 1.00 76.44 164 LYS A CA 1
ATOM 1248 C C . LYS A 1 164 ? 22.718 -6.246 -26.099 1.00 76.44 164 LYS A C 1
ATOM 1250 O O . LYS A 1 164 ? 23.604 -6.927 -25.590 1.00 76.44 164 LYS A O 1
ATOM 1255 N N . TRP A 1 165 ? 21.531 -6.069 -25.515 1.00 82.06 165 TRP A N 1
ATOM 1256 C CA . TRP A 1 165 ? 21.226 -6.497 -24.144 1.00 82.06 165 TRP A CA 1
ATOM 1257 C C . TRP A 1 165 ? 19.923 -7.297 -24.041 1.00 82.06 165 TRP A C 1
ATOM 1259 O O . TRP A 1 165 ? 19.041 -6.968 -23.252 1.00 82.06 165 TRP A O 1
ATOM 1269 N N . HIS A 1 166 ? 19.798 -8.382 -24.812 1.00 85.75 166 HIS A N 1
ATOM 1270 C CA . HIS A 1 166 ? 18.585 -9.213 -24.806 1.00 85.75 166 HIS A CA 1
ATOM 1271 C C . HIS A 1 166 ? 18.179 -9.692 -23.399 1.00 85.75 166 HIS A C 1
ATOM 1273 O O . HIS A 1 166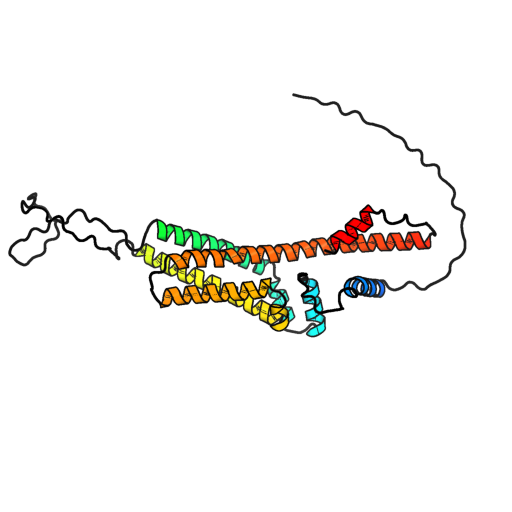 ? 17.010 -9.621 -23.034 1.00 85.75 166 HIS A O 1
ATOM 1279 N N . THR A 1 167 ? 19.145 -10.100 -22.569 1.00 88.31 167 THR A N 1
ATOM 1280 C CA . THR A 1 167 ? 18.882 -10.545 -21.190 1.00 88.31 167 THR A CA 1
ATOM 1281 C C . THR A 1 167 ? 18.267 -9.449 -20.320 1.00 88.31 167 THR A C 1
ATOM 1283 O O . THR A 1 167 ? 17.420 -9.746 -19.485 1.00 88.31 167 THR A O 1
ATOM 1286 N N . VAL A 1 168 ? 18.665 -8.187 -20.514 1.00 89.31 168 VAL A N 1
ATOM 1287 C CA . VAL A 1 168 ? 18.141 -7.061 -19.725 1.00 89.31 168 VAL A CA 1
ATOM 1288 C C . VAL A 1 168 ? 16.675 -6.819 -20.063 1.00 89.31 168 VAL A C 1
ATOM 1290 O O . VAL A 1 168 ? 15.877 -6.665 -19.148 1.00 89.31 168 VAL A O 1
ATOM 1293 N N . HIS A 1 169 ? 16.302 -6.898 -21.343 1.00 84.81 169 HIS A N 1
ATOM 1294 C CA . HIS A 1 169 ? 14.904 -6.769 -21.763 1.00 84.81 169 HIS A CA 1
ATOM 1295 C C . HIS A 1 169 ? 14.008 -7.866 -21.178 1.00 84.81 169 HIS A C 1
ATOM 1297 O O . HIS A 1 169 ? 12.910 -7.577 -20.714 1.00 84.81 169 HIS A O 1
ATOM 1303 N N . VAL A 1 170 ? 14.489 -9.113 -21.133 1.00 92.19 170 VAL A N 1
ATOM 1304 C CA . VAL A 1 170 ? 13.739 -10.215 -20.504 1.00 92.19 170 VAL A CA 1
ATOM 1305 C C . VAL A 1 170 ? 13.578 -9.983 -18.999 1.00 92.19 170 VAL A C 1
ATOM 1307 O O . VAL A 1 170 ? 12.510 -10.230 -18.445 1.00 92.19 170 VAL A O 1
ATOM 1310 N N . ILE A 1 171 ? 14.624 -9.501 -18.321 1.00 93.25 171 ILE A N 1
ATOM 1311 C CA . ILE A 1 171 ? 14.565 -9.187 -16.888 1.00 93.25 171 ILE A CA 1
ATOM 1312 C C . ILE A 1 171 ? 13.579 -8.042 -16.629 1.00 93.25 171 ILE A C 1
ATOM 1314 O O . ILE A 1 171 ? 12.740 -8.173 -15.745 1.00 93.25 171 ILE A O 1
ATOM 1318 N N . GLU A 1 172 ? 13.638 -6.961 -17.407 1.00 89.06 172 GLU A N 1
ATOM 1319 C CA . GLU A 1 172 ? 12.718 -5.819 -17.315 1.00 89.06 172 GLU A CA 1
ATOM 1320 C C . GLU A 1 172 ? 11.255 -6.260 -17.467 1.00 89.06 172 GLU A C 1
ATOM 1322 O O . GLU A 1 172 ? 10.415 -5.906 -16.640 1.00 89.06 172 GLU A O 1
ATOM 1327 N N . GLU A 1 173 ? 10.964 -7.118 -18.448 1.00 90.06 173 GLU A N 1
ATOM 1328 C CA . GLU A 1 173 ? 9.626 -7.676 -18.662 1.00 90.06 173 GLU A CA 1
ATOM 1329 C C . GLU A 1 173 ? 9.152 -8.518 -17.463 1.00 90.06 173 GLU A C 1
ATOM 1331 O O . GLU A 1 173 ? 8.020 -8.373 -16.996 1.00 90.06 173 GLU A O 1
ATOM 1336 N N . VAL A 1 174 ? 10.021 -9.364 -16.903 1.00 95.62 174 VAL A N 1
ATOM 1337 C CA . VAL A 1 174 ? 9.689 -10.177 -15.720 1.00 95.62 174 VAL A CA 1
ATOM 1338 C C . VAL A 1 174 ? 9.475 -9.309 -14.478 1.00 95.62 174 VAL A C 1
ATOM 1340 O O . VAL A 1 174 ? 8.542 -9.568 -13.710 1.00 95.62 174 VAL A O 1
ATOM 1343 N N . LEU A 1 175 ? 10.307 -8.285 -14.264 1.00 92.06 175 LEU A N 1
ATOM 1344 C CA . LEU A 1 175 ? 10.147 -7.336 -13.158 1.00 92.06 175 LEU A CA 1
ATOM 1345 C C . LEU A 1 175 ? 8.803 -6.619 -13.270 1.00 92.06 175 LEU A C 1
ATOM 1347 O O . LEU A 1 175 ? 8.065 -6.583 -12.288 1.00 92.06 175 LEU A O 1
ATOM 1351 N N . PHE A 1 176 ? 8.444 -6.165 -14.469 1.00 89.62 176 PHE A N 1
ATOM 1352 C CA . PHE A 1 176 ? 7.163 -5.523 -14.742 1.00 89.62 176 PHE A CA 1
ATOM 1353 C C . PHE A 1 176 ? 5.962 -6.438 -14.438 1.00 89.62 176 PHE A C 1
ATOM 1355 O O . PHE A 1 176 ? 5.048 -6.062 -13.704 1.00 89.62 176 PHE A O 1
ATOM 1362 N N . TYR A 1 177 ? 5.950 -7.681 -14.930 1.00 94.31 177 TYR A N 1
ATOM 1363 C CA . TYR A 1 177 ? 4.858 -8.607 -14.598 1.00 94.31 177 TYR A CA 1
ATOM 1364 C C . TYR A 1 177 ? 4.788 -8.908 -13.098 1.00 94.31 177 TYR A C 1
ATOM 1366 O O . TYR A 1 177 ? 3.699 -9.094 -12.547 1.00 94.31 177 TYR A O 1
ATOM 1374 N N . THR A 1 178 ? 5.938 -8.924 -12.423 1.00 94.69 178 THR A N 1
ATOM 1375 C CA . THR A 1 178 ? 6.009 -9.122 -10.974 1.00 94.69 178 THR A CA 1
ATOM 1376 C C . THR A 1 178 ? 5.401 -7.936 -10.222 1.00 94.69 178 THR A C 1
ATOM 1378 O O . THR A 1 178 ? 4.592 -8.162 -9.320 1.00 94.69 178 THR A O 1
ATOM 1381 N N . THR A 1 179 ? 5.707 -6.688 -10.603 1.00 92.12 179 THR A N 1
ATOM 1382 C CA . THR A 1 179 ? 5.119 -5.492 -9.971 1.00 92.12 179 THR A CA 1
ATOM 1383 C C . THR A 1 179 ? 3.612 -5.455 -10.175 1.00 92.12 179 THR A C 1
ATOM 1385 O O . THR A 1 179 ? 2.868 -5.324 -9.203 1.00 92.12 179 THR A O 1
ATOM 1388 N N . VAL A 1 180 ? 3.132 -5.692 -11.398 1.00 93.19 180 VAL A N 1
ATOM 1389 C CA . VAL A 1 180 ? 1.694 -5.773 -11.698 1.00 93.19 180 VAL A CA 1
ATOM 1390 C C . VAL A 1 180 ? 1.013 -6.873 -10.878 1.00 93.19 180 VAL A C 1
ATOM 1392 O O . VAL A 1 180 ? -0.080 -6.661 -10.341 1.00 93.19 180 VAL A O 1
ATOM 1395 N N . GLY A 1 181 ? 1.655 -8.034 -10.728 1.00 95.31 181 GLY A N 1
ATOM 1396 C CA . GLY A 1 181 ? 1.160 -9.130 -9.897 1.00 95.31 181 GLY A CA 1
ATOM 1397 C C . GLY A 1 181 ? 1.014 -8.733 -8.427 1.00 95.31 181 GLY A C 1
ATOM 1398 O O . GLY A 1 181 ? -0.047 -8.940 -7.834 1.00 95.31 181 GLY A O 1
ATOM 1399 N N . ILE A 1 182 ? 2.037 -8.101 -7.849 1.00 93.00 182 ILE A N 1
ATOM 1400 C CA . ILE A 1 182 ? 2.015 -7.623 -6.459 1.00 93.00 182 ILE A CA 1
ATOM 1401 C C . ILE A 1 182 ? 0.937 -6.544 -6.268 1.00 93.00 182 ILE A C 1
ATOM 1403 O O . ILE A 1 182 ? 0.139 -6.624 -5.330 1.00 93.00 182 ILE A O 1
ATOM 1407 N N . LEU A 1 183 ? 0.849 -5.568 -7.176 1.00 91.75 183 LEU A N 1
ATOM 1408 C CA . LEU A 1 183 ? -0.184 -4.529 -7.144 1.00 91.75 183 LEU A CA 1
ATOM 1409 C C . LEU A 1 183 ? -1.594 -5.129 -7.200 1.00 91.75 183 LEU A C 1
ATOM 1411 O O . LEU A 1 183 ? -2.479 -4.674 -6.474 1.00 91.75 183 LEU A O 1
ATOM 1415 N N . SER A 1 184 ? -1.788 -6.171 -8.011 1.00 95.50 184 SER A N 1
ATOM 1416 C CA . SER A 1 184 ? -3.060 -6.888 -8.130 1.00 95.50 184 SER A CA 1
ATOM 1417 C C . SER A 1 184 ? -3.437 -7.608 -6.834 1.00 95.50 184 SER A C 1
ATOM 1419 O O . SER A 1 184 ? -4.588 -7.522 -6.410 1.00 95.50 184 SER A O 1
ATOM 1421 N N . ILE A 1 185 ? -2.481 -8.264 -6.164 1.00 94.19 185 ILE A N 1
ATOM 1422 C CA . ILE A 1 185 ? -2.705 -8.900 -4.852 1.00 94.19 185 ILE A CA 1
ATOM 1423 C C . ILE A 1 185 ? -3.173 -7.859 -3.832 1.00 94.19 185 ILE A C 1
ATOM 1425 O O . ILE A 1 185 ? -4.178 -8.070 -3.155 1.00 94.19 185 ILE A O 1
ATOM 1429 N N . PHE A 1 186 ? -2.506 -6.707 -3.769 1.00 91.12 186 PHE A N 1
ATOM 1430 C CA . PHE A 1 186 ? -2.902 -5.632 -2.861 1.00 91.12 186 PHE A CA 1
ATOM 1431 C C . PHE A 1 186 ? -4.252 -4.996 -3.214 1.00 91.12 186 PHE A C 1
ATOM 1433 O O . PHE A 1 186 ? -4.989 -4.574 -2.324 1.00 91.12 186 PHE A O 1
ATOM 1440 N N . LEU A 1 187 ? -4.597 -4.903 -4.502 1.00 93.75 187 LEU A N 1
ATOM 1441 C CA . LEU A 1 187 ? -5.925 -4.450 -4.911 1.00 93.75 187 LEU A CA 1
ATOM 1442 C C . LEU A 1 187 ? -6.999 -5.435 -4.437 1.00 93.75 187 LEU A C 1
ATOM 1444 O O . LEU A 1 187 ? -8.023 -5.009 -3.911 1.00 93.75 187 LEU A O 1
ATOM 1448 N N . VAL A 1 188 ? -6.761 -6.740 -4.587 1.00 95.44 188 VAL A N 1
ATOM 1449 C CA . VAL A 1 188 ? -7.675 -7.776 -4.090 1.00 95.44 188 VAL A CA 1
ATOM 1450 C C . VAL A 1 188 ? -7.819 -7.685 -2.576 1.00 95.44 188 VAL A C 1
ATOM 1452 O O . VAL A 1 188 ? -8.942 -7.702 -2.085 1.00 95.44 188 VAL A O 1
ATOM 1455 N N . GLU A 1 189 ? -6.727 -7.525 -1.834 1.00 92.12 189 GLU A N 1
ATOM 1456 C CA . GLU A 1 189 ? -6.771 -7.318 -0.384 1.00 92.12 189 GLU A CA 1
ATOM 1457 C C . GLU A 1 189 ? -7.660 -6.121 -0.008 1.00 92.12 189 GLU A C 1
ATOM 1459 O O . GLU A 1 189 ? -8.588 -6.269 0.787 1.00 92.12 189 GLU A O 1
ATOM 1464 N N . ASN A 1 190 ? -7.456 -4.971 -0.659 1.00 91.31 190 ASN A N 1
ATOM 1465 C CA . ASN A 1 190 ? -8.290 -3.780 -0.481 1.00 91.31 190 ASN A CA 1
ATOM 1466 C C . ASN A 1 190 ? -9.771 -4.033 -0.787 1.00 91.31 190 ASN A C 1
ATOM 1468 O O . ASN A 1 190 ? -10.655 -3.567 -0.066 1.00 91.31 190 ASN A O 1
ATOM 1472 N N . LEU A 1 191 ? -10.061 -4.781 -1.854 1.00 94.19 191 LEU A N 1
ATOM 1473 C CA . LEU A 1 191 ? -11.426 -5.157 -2.212 1.00 94.19 191 LEU A CA 1
ATOM 1474 C C . LEU A 1 191 ? -12.056 -6.071 -1.156 1.00 94.19 191 LEU A C 1
ATOM 1476 O O . LEU A 1 191 ? -13.243 -5.922 -0.860 1.00 94.19 191 LEU A O 1
ATOM 1480 N N . VAL A 1 192 ? -11.288 -6.996 -0.576 1.00 93.25 192 VAL A N 1
ATOM 1481 C CA . VAL A 1 192 ? -11.773 -7.876 0.493 1.00 93.25 192 VAL A CA 1
ATOM 1482 C C . VAL A 1 192 ? -12.045 -7.070 1.763 1.00 93.25 192 VAL A C 1
ATOM 1484 O O . VAL A 1 192 ? -13.115 -7.235 2.348 1.00 93.25 192 VAL A O 1
ATOM 1487 N N . GLU A 1 193 ? -11.161 -6.153 2.162 1.00 88.69 193 GLU A N 1
ATOM 1488 C CA . GLU A 1 193 ? -11.407 -5.245 3.293 1.00 88.69 193 GLU A CA 1
ATOM 1489 C C . GLU A 1 193 ? -12.686 -4.422 3.081 1.00 88.69 193 GLU A C 1
ATOM 1491 O O . GLU A 1 193 ? -13.559 -4.375 3.954 1.00 88.69 193 GLU A O 1
ATOM 1496 N N . MET A 1 194 ? -12.862 -3.857 1.882 1.00 92.50 194 MET A N 1
ATOM 1497 C CA . MET A 1 194 ? -14.079 -3.137 1.506 1.00 92.50 194 MET A CA 1
ATOM 1498 C C . MET A 1 194 ? -15.326 -4.035 1.551 1.00 92.50 194 MET A C 1
ATOM 1500 O O . MET A 1 194 ? -16.395 -3.590 1.982 1.00 92.50 194 MET A O 1
ATOM 1504 N N . ALA A 1 195 ? -15.217 -5.298 1.132 1.00 91.75 195 ALA A N 1
ATOM 1505 C CA . ALA A 1 195 ? -16.321 -6.255 1.166 1.00 91.75 195 ALA A CA 1
ATOM 1506 C C . ALA A 1 195 ? -16.723 -6.639 2.601 1.00 91.75 195 ALA A C 1
ATOM 1508 O O . ALA A 1 195 ? -17.919 -6.770 2.883 1.00 91.75 195 ALA A O 1
ATOM 1509 N N . VAL A 1 196 ? -15.749 -6.777 3.507 1.00 89.25 196 VAL A N 1
ATOM 1510 C CA . VAL A 1 196 ? -15.962 -7.108 4.926 1.00 89.25 196 VAL A CA 1
ATOM 1511 C C . VAL A 1 196 ? -16.605 -5.937 5.671 1.00 89.25 196 VAL A C 1
ATOM 1513 O O . VAL A 1 196 ? -17.652 -6.114 6.296 1.00 89.25 196 VAL A O 1
ATOM 1516 N N . LEU A 1 197 ? -16.030 -4.734 5.559 1.00 84.94 197 LEU A N 1
ATOM 1517 C CA . LEU A 1 197 ? -16.515 -3.514 6.225 1.00 84.94 197 LEU A CA 1
ATOM 1518 C C . LEU A 1 197 ? -17.843 -3.014 5.637 1.00 84.94 197 LEU A C 1
ATOM 1520 O O . LEU A 1 197 ? -18.666 -2.394 6.316 1.00 84.94 197 LEU A O 1
ATOM 1524 N N . GLY A 1 198 ? -18.071 -3.308 4.358 1.00 90.25 198 GLY A N 1
ATOM 1525 C CA . GLY A 1 198 ? -19.188 -2.808 3.579 1.00 90.25 198 GLY A CA 1
ATOM 1526 C C . GLY A 1 198 ? -18.919 -1.412 3.017 1.00 90.25 198 GLY A C 1
ATOM 1527 O O . GLY A 1 198 ? -18.466 -0.501 3.709 1.00 90.25 198 GLY A O 1
ATOM 1528 N N . VAL A 1 199 ? -19.306 -1.225 1.754 1.00 91.00 199 VAL A N 1
ATOM 1529 C CA . VAL A 1 199 ? -19.030 -0.030 0.937 1.00 91.00 199 VAL A CA 1
ATOM 1530 C C . VAL A 1 199 ? -19.331 1.282 1.674 1.00 91.00 199 VAL A C 1
ATOM 1532 O O . VAL A 1 199 ? -18.487 2.166 1.748 1.00 91.00 199 VAL A O 1
ATOM 1535 N N . ARG A 1 200 ? -20.510 1.416 2.297 1.00 89.44 200 ARG A N 1
ATOM 1536 C CA . ARG A 1 200 ? -20.910 2.680 2.943 1.00 89.44 200 ARG A CA 1
ATOM 1537 C C . ARG A 1 200 ? -20.015 3.073 4.122 1.00 89.44 200 ARG A C 1
ATOM 1539 O O . ARG A 1 200 ? -19.785 4.260 4.311 1.00 89.44 200 ARG A O 1
ATOM 1546 N N . LYS A 1 201 ? -19.569 2.109 4.930 1.00 86.12 201 LYS A N 1
ATOM 1547 C CA . LYS A 1 201 ? -18.698 2.365 6.089 1.00 86.12 201 LYS A CA 1
ATOM 1548 C C . LYS A 1 201 ? -17.255 2.567 5.648 1.00 86.12 201 LYS A C 1
ATOM 1550 O O . LYS A 1 201 ? -16.610 3.489 6.128 1.00 86.12 201 LYS A O 1
ATOM 1555 N N . TYR A 1 202 ? -16.819 1.791 4.662 1.00 87.62 202 TYR A N 1
ATOM 1556 C CA . TYR A 1 202 ? -15.506 1.932 4.047 1.00 87.62 202 TYR A CA 1
ATOM 1557 C C . TYR A 1 202 ? -15.260 3.361 3.534 1.00 87.62 202 TYR A C 1
ATOM 1559 O O . TYR A 1 202 ? -14.267 3.986 3.885 1.00 87.62 202 TYR A O 1
ATOM 1567 N N . PHE A 1 203 ? -16.221 3.950 2.814 1.00 89.38 203 PHE A N 1
ATOM 1568 C CA . PHE A 1 203 ? -16.100 5.328 2.315 1.00 89.38 203 PHE A CA 1
ATOM 1569 C C . PHE A 1 203 ? -16.221 6.424 3.389 1.00 89.38 203 PHE A C 1
ATOM 1571 O O . PHE A 1 203 ? -15.944 7.585 3.096 1.00 89.38 203 PHE A O 1
ATOM 1578 N N . GLN A 1 204 ? -16.615 6.095 4.624 1.00 88.62 204 GLN A N 1
ATOM 1579 C CA . GLN A 1 204 ? -16.553 7.054 5.737 1.00 88.62 204 GLN A CA 1
ATOM 1580 C C . GLN A 1 204 ? -15.124 7.212 6.269 1.00 88.62 204 GLN A C 1
ATOM 1582 O O . GLN A 1 204 ? -14.789 8.269 6.798 1.00 88.62 204 GLN A O 1
ATOM 1587 N N . GLN A 1 205 ? -14.276 6.195 6.093 1.00 85.31 205 GLN A N 1
ATOM 1588 C CA . GLN A 1 205 ? -12.863 6.251 6.439 1.00 85.31 205 GLN A CA 1
ATOM 1589 C C . GLN A 1 205 ? -12.068 6.779 5.240 1.00 85.31 205 GLN A C 1
ATOM 1591 O O . GLN A 1 205 ? -11.688 6.036 4.335 1.00 85.31 205 GLN A O 1
ATOM 1596 N N . VAL A 1 206 ? -11.814 8.090 5.239 1.00 87.56 206 VAL A N 1
ATOM 1597 C CA . VAL A 1 206 ? -11.177 8.803 4.116 1.00 87.56 206 VAL A CA 1
ATOM 1598 C C . VAL A 1 206 ? -9.849 8.162 3.698 1.00 87.56 206 VAL A C 1
ATOM 1600 O O . VAL A 1 206 ? -9.597 8.032 2.505 1.00 87.56 206 VAL A O 1
ATOM 1603 N N . PHE A 1 207 ? -9.024 7.711 4.648 1.00 87.38 207 PHE A N 1
ATOM 1604 C CA . PHE A 1 207 ? -7.723 7.104 4.350 1.00 87.38 207 PHE A CA 1
ATOM 1605 C C . PHE A 1 207 ? -7.825 5.773 3.594 1.00 87.38 207 PHE A C 1
ATOM 1607 O O . PHE A 1 207 ? -7.054 5.560 2.660 1.00 87.38 207 PHE A O 1
ATOM 1614 N N . LEU A 1 208 ? -8.792 4.912 3.937 1.00 86.31 208 LEU A N 1
ATOM 1615 C CA . LEU A 1 208 ? -9.002 3.650 3.220 1.00 86.31 208 LEU A CA 1
ATOM 1616 C C . LEU A 1 208 ? -9.572 3.893 1.821 1.00 86.31 208 LEU A C 1
ATOM 1618 O O . LEU A 1 208 ? -9.083 3.333 0.844 1.00 86.31 208 LEU A O 1
ATOM 1622 N N . ALA A 1 209 ? -10.554 4.789 1.703 1.00 91.75 209 ALA A N 1
ATOM 1623 C CA . ALA A 1 209 ? -11.107 5.168 0.405 1.00 91.75 209 ALA A CA 1
ATOM 1624 C C . ALA A 1 209 ? -10.041 5.766 -0.532 1.00 91.75 209 ALA A C 1
ATOM 1626 O O . ALA A 1 209 ? -10.024 5.465 -1.728 1.00 91.75 209 ALA A O 1
ATOM 1627 N N . LEU A 1 210 ? -9.144 6.593 0.011 1.00 91.94 210 LEU A N 1
ATOM 1628 C CA . LEU A 1 210 ? -8.034 7.184 -0.730 1.00 91.94 210 LEU A CA 1
ATOM 1629 C C . LEU A 1 210 ? -7.039 6.101 -1.176 1.00 91.94 210 LEU A C 1
ATOM 1631 O O . LEU A 1 210 ? -6.645 6.097 -2.341 1.00 91.94 210 LEU A O 1
ATOM 1635 N N . ASP A 1 211 ? -6.690 5.149 -0.305 1.00 91.56 211 ASP A N 1
ATOM 1636 C CA . ASP A 1 211 ? -5.818 4.027 -0.671 1.00 91.56 211 ASP A CA 1
ATOM 1637 C C . ASP A 1 211 ? -6.393 3.196 -1.823 1.00 91.56 211 ASP A C 1
ATOM 1639 O O . ASP A 1 211 ? -5.705 2.955 -2.814 1.00 91.56 211 ASP A O 1
ATOM 1643 N N . PHE A 1 212 ? -7.678 2.837 -1.754 1.00 93.25 212 PHE A N 1
ATOM 1644 C CA . PHE A 1 212 ? -8.347 2.118 -2.837 1.00 93.25 212 PHE A CA 1
ATOM 1645 C C . PHE A 1 212 ? -8.250 2.868 -4.172 1.00 93.25 212 PHE A C 1
ATOM 1647 O O . PHE A 1 212 ? -7.936 2.270 -5.205 1.00 93.25 212 PHE A O 1
ATOM 1654 N N . PHE A 1 213 ? -8.476 4.182 -4.157 1.00 94.25 213 PHE A N 1
ATOM 1655 C CA . PHE A 1 213 ? -8.393 5.015 -5.354 1.00 94.25 213 PHE A CA 1
ATOM 1656 C C . PHE A 1 213 ? -6.964 5.100 -5.905 1.00 94.25 213 PHE A C 1
ATOM 1658 O O . PHE A 1 213 ? -6.761 4.902 -7.102 1.00 94.25 213 PHE A O 1
ATOM 1665 N N . VAL A 1 214 ? -5.966 5.324 -5.045 1.00 93.56 214 VAL A N 1
ATOM 1666 C CA . VAL A 1 214 ? -4.547 5.392 -5.433 1.00 93.56 214 VAL A CA 1
ATOM 1667 C C . VAL A 1 214 ? -4.057 4.062 -5.999 1.00 93.56 214 VAL A C 1
ATOM 1669 O O . VAL A 1 214 ? -3.430 4.038 -7.060 1.00 93.56 214 VAL A O 1
ATOM 1672 N N . VAL A 1 215 ? -4.386 2.940 -5.357 1.00 92.56 215 VAL A N 1
ATOM 1673 C CA . VAL A 1 215 ? -4.013 1.604 -5.846 1.00 92.56 215 VAL A CA 1
ATOM 1674 C C . VAL A 1 215 ? -4.705 1.297 -7.178 1.00 92.56 215 VAL A C 1
ATOM 1676 O O . VAL A 1 215 ? -4.073 0.784 -8.097 1.00 92.56 215 VAL A O 1
ATOM 1679 N N . THR A 1 216 ? -5.975 1.671 -7.335 1.00 94.25 216 THR A N 1
ATOM 1680 C CA . THR A 1 216 ? -6.710 1.454 -8.591 1.00 94.25 216 THR A CA 1
ATOM 1681 C C . THR A 1 216 ? -6.146 2.297 -9.737 1.00 94.25 216 THR A C 1
ATOM 1683 O O . THR A 1 216 ? -5.943 1.779 -10.837 1.00 94.25 216 THR A O 1
ATOM 1686 N N . ILE A 1 217 ? -5.858 3.582 -9.500 1.00 93.94 217 ILE A N 1
ATOM 1687 C CA . ILE A 1 217 ? -5.266 4.465 -10.515 1.00 93.94 217 ILE A CA 1
ATOM 1688 C C . ILE A 1 217 ? -3.869 4.003 -10.892 1.00 93.94 217 ILE A C 1
ATOM 1690 O O . ILE A 1 217 ? -3.567 3.952 -12.079 1.00 93.94 217 ILE A O 1
ATOM 1694 N N . SER A 1 218 ? -3.032 3.656 -9.915 1.00 92.50 218 SER A N 1
ATOM 1695 C CA . SER A 1 218 ? -1.668 3.196 -10.192 1.00 92.50 218 SER A CA 1
ATOM 1696 C C . SER A 1 218 ? -1.667 1.923 -11.034 1.00 92.50 218 SER A C 1
ATOM 1698 O O . SER A 1 218 ? -1.000 1.895 -12.064 1.00 92.50 218 SER A O 1
ATOM 1700 N N . LEU A 1 219 ? -2.498 0.932 -10.692 1.00 93.00 219 LEU A N 1
ATOM 1701 C CA . LEU A 1 219 ? -2.652 -0.280 -11.500 1.00 93.00 219 LEU A CA 1
ATOM 1702 C C . LEU A 1 219 ? -3.170 0.037 -12.912 1.00 93.00 219 LEU A C 1
ATOM 1704 O O . LEU A 1 219 ? -2.649 -0.483 -13.896 1.00 93.00 219 LEU A O 1
ATOM 1708 N N . THR A 1 220 ? -4.172 0.913 -13.025 1.00 93.50 220 THR A N 1
ATOM 1709 C CA . THR A 1 220 ? -4.740 1.305 -14.324 1.00 93.50 220 THR A CA 1
ATOM 1710 C C . THR A 1 220 ? -3.708 2.028 -15.185 1.00 93.50 220 THR A C 1
ATOM 1712 O O . THR A 1 220 ? -3.592 1.734 -16.374 1.00 93.50 220 THR A O 1
ATOM 1715 N N . MET A 1 221 ? -2.939 2.954 -14.605 1.00 90.06 221 MET A N 1
ATOM 1716 C CA . MET A 1 221 ? -1.858 3.651 -15.300 1.00 90.06 221 MET A CA 1
ATOM 1717 C C . MET A 1 221 ? -0.779 2.676 -15.757 1.00 90.06 221 MET A C 1
ATOM 1719 O O . MET A 1 221 ? -0.366 2.753 -16.907 1.00 90.06 221 MET A O 1
ATOM 1723 N N . GLU A 1 222 ? -0.356 1.748 -14.903 1.00 88.94 222 GLU A N 1
ATOM 1724 C CA . GLU A 1 222 ? 0.691 0.775 -15.224 1.00 88.94 222 GLU A CA 1
ATOM 1725 C C . GLU A 1 222 ? 0.276 -0.157 -16.375 1.00 88.94 222 GLU A C 1
ATOM 1727 O O . GLU A 1 222 ? 1.013 -0.307 -17.350 1.00 88.94 222 GLU A O 1
ATOM 1732 N N . LEU A 1 223 ? -0.957 -0.675 -16.344 1.00 90.75 223 LEU A N 1
ATOM 1733 C CA . LEU A 1 223 ? -1.544 -1.440 -17.453 1.00 90.75 223 LEU A CA 1
ATOM 1734 C C . LEU A 1 223 ? -1.660 -0.608 -18.734 1.00 90.75 223 LEU A C 1
ATOM 1736 O O . LEU A 1 223 ? -1.328 -1.083 -19.819 1.00 90.75 223 LEU A O 1
ATOM 1740 N N . THR A 1 224 ? -2.119 0.640 -18.624 1.00 90.12 224 THR A N 1
ATOM 1741 C CA . THR A 1 224 ? -2.304 1.515 -19.790 1.00 90.12 224 THR A CA 1
ATOM 1742 C C . THR A 1 224 ? -0.967 1.864 -20.439 1.00 90.12 224 THR A C 1
ATOM 1744 O O . THR A 1 224 ? -0.873 1.854 -21.663 1.00 90.12 224 THR A O 1
ATOM 1747 N N . LEU A 1 225 ? 0.074 2.132 -19.646 1.00 85.31 225 LEU A N 1
ATOM 1748 C CA . LEU A 1 225 ? 1.419 2.434 -20.140 1.00 85.31 225 LEU A CA 1
ATOM 1749 C C . LEU A 1 225 ? 2.011 1.257 -20.910 1.00 85.31 225 LEU A C 1
ATOM 1751 O O . LEU A 1 225 ? 2.547 1.452 -22.000 1.00 85.31 225 LEU A O 1
ATOM 1755 N N . HIS A 1 226 ? 1.853 0.042 -20.387 1.00 84.75 226 HIS A N 1
ATOM 1756 C CA . HIS A 1 226 ? 2.335 -1.150 -21.071 1.00 84.75 226 HIS A CA 1
ATOM 1757 C C . HIS A 1 226 ? 1.599 -1.397 -22.397 1.00 84.75 226 HIS A C 1
ATOM 1759 O O . HIS A 1 226 ? 2.230 -1.664 -23.423 1.00 84.75 226 HIS A O 1
ATOM 1765 N N . LEU A 1 227 ? 0.273 -1.221 -22.409 1.00 86.81 227 LEU A N 1
ATOM 1766 C CA . LEU A 1 227 ? -0.550 -1.406 -23.608 1.00 86.81 227 LEU A CA 1
ATOM 1767 C C . LEU A 1 227 ? -0.331 -0.321 -24.672 1.00 86.81 227 LEU A C 1
ATOM 1769 O O . LEU A 1 227 ? -0.434 -0.610 -25.862 1.00 86.81 227 LEU A O 1
ATOM 1773 N N . MET A 1 228 ? -0.054 0.921 -24.269 1.00 83.88 228 MET A N 1
ATOM 1774 C CA . MET A 1 228 ? 0.041 2.058 -25.192 1.00 83.88 228 MET A CA 1
ATOM 1775 C C . MET A 1 228 ? 1.456 2.312 -25.733 1.00 83.88 228 MET A C 1
ATOM 1777 O O . MET A 1 228 ? 1.590 3.153 -26.617 1.00 83.88 228 MET A O 1
ATOM 1781 N N . HIS A 1 229 ? 2.497 1.612 -25.251 1.00 71.00 229 HIS A N 1
ATOM 1782 C CA . HIS A 1 229 ? 3.900 1.687 -25.729 1.00 71.00 229 HIS A CA 1
ATOM 1783 C C . HIS A 1 229 ? 4.478 3.116 -25.895 1.00 71.00 229 HIS A C 1
ATOM 1785 O O . HIS A 1 229 ? 5.503 3.329 -26.544 1.00 71.00 229 HIS A O 1
ATOM 1791 N N . SER A 1 230 ? 3.823 4.127 -25.325 1.00 59.84 230 SER A N 1
ATOM 1792 C CA . SER A 1 230 ? 4.115 5.535 -25.569 1.00 59.84 230 SER A CA 1
ATOM 1793 C C . SER A 1 230 ? 5.204 6.038 -24.626 1.00 59.84 230 SER A C 1
ATOM 1795 O O . SER A 1 230 ? 5.139 5.796 -23.422 1.00 59.84 230 SER A O 1
ATOM 1797 N N . GLN A 1 231 ? 6.169 6.785 -25.171 1.00 62.62 231 GLN A N 1
ATOM 1798 C CA . GLN A 1 231 ? 7.300 7.377 -24.451 1.00 62.62 231 GLN A CA 1
ATOM 1799 C C . GLN A 1 231 ? 6.846 8.277 -23.294 1.00 62.62 231 GLN A C 1
ATOM 1801 O O . GLN A 1 231 ? 6.489 9.437 -23.492 1.00 62.62 231 GLN A O 1
ATOM 1806 N N . LEU A 1 232 ? 6.868 7.750 -22.071 1.00 57.47 232 LEU A N 1
ATOM 1807 C CA . LEU A 1 232 ? 6.385 8.454 -20.885 1.00 57.47 232 LEU A CA 1
ATOM 1808 C C . LEU A 1 232 ? 7.326 8.246 -19.693 1.00 57.47 232 LEU A C 1
ATOM 1810 O O . LEU A 1 232 ? 6.922 7.783 -18.631 1.00 57.47 232 LEU A O 1
ATOM 1814 N N . GLY A 1 233 ? 8.586 8.671 -19.838 1.00 69.25 233 GLY A N 1
ATOM 1815 C CA . GLY A 1 233 ? 9.549 8.683 -18.726 1.00 69.25 233 GLY A CA 1
ATOM 1816 C C . GLY A 1 233 ? 9.078 9.499 -17.508 1.00 69.25 233 GLY A C 1
ATOM 1817 O O . GLY A 1 233 ? 9.429 9.182 -16.378 1.00 69.25 233 GLY A O 1
ATOM 1818 N N . GLN A 1 234 ? 8.211 10.504 -17.701 1.00 76.62 234 GLN A N 1
ATOM 1819 C CA . GLN A 1 234 ? 7.626 11.277 -16.593 1.00 76.62 234 GLN A CA 1
ATOM 1820 C C . GLN A 1 234 ? 6.602 10.488 -15.763 1.00 76.62 234 GLN A C 1
ATOM 1822 O O . GLN A 1 234 ? 6.437 10.763 -14.575 1.00 76.62 234 GLN A O 1
ATOM 1827 N N . MET A 1 235 ? 5.921 9.502 -16.353 1.00 82.00 235 MET A N 1
ATOM 1828 C CA . MET A 1 235 ? 4.889 8.738 -15.643 1.00 82.00 235 MET A CA 1
ATOM 1829 C C . MET A 1 235 ? 5.499 7.739 -14.661 1.00 82.00 235 MET A C 1
ATOM 1831 O O . MET A 1 235 ? 4.896 7.468 -13.627 1.00 82.00 235 MET A O 1
ATOM 1835 N N . VAL A 1 236 ? 6.725 7.275 -14.929 1.00 82.38 236 VAL A N 1
ATOM 1836 C CA . VAL A 1 236 ? 7.479 6.388 -14.030 1.00 82.38 236 VAL A CA 1
ATOM 1837 C C . VAL A 1 236 ? 7.665 7.041 -12.658 1.00 82.38 236 VAL A C 1
ATOM 1839 O O . VAL A 1 236 ? 7.379 6.427 -11.634 1.00 82.38 236 VAL A O 1
ATOM 1842 N N . ALA A 1 237 ? 8.041 8.323 -12.613 1.00 85.12 237 ALA A N 1
ATOM 1843 C CA . ALA A 1 237 ? 8.221 9.040 -11.348 1.00 85.12 237 ALA A CA 1
ATOM 1844 C C . ALA A 1 237 ? 6.916 9.142 -10.534 1.00 85.12 237 ALA A C 1
ATOM 1846 O O . ALA A 1 237 ? 6.922 8.973 -9.314 1.00 85.12 237 ALA A O 1
ATOM 1847 N N . ILE A 1 238 ? 5.786 9.381 -11.207 1.00 88.50 238 ILE A N 1
ATOM 1848 C CA . ILE A 1 238 ? 4.465 9.442 -10.566 1.00 88.50 238 ILE A CA 1
ATOM 1849 C C . ILE A 1 238 ? 4.063 8.062 -10.021 1.00 88.50 238 ILE A C 1
ATOM 1851 O O . ILE A 1 238 ? 3.544 7.975 -8.907 1.00 88.50 238 ILE A O 1
ATOM 1855 N N . LEU A 1 239 ? 4.350 6.982 -10.755 1.00 85.38 239 LEU A N 1
ATOM 1856 C CA . LEU A 1 239 ? 4.112 5.613 -10.290 1.00 85.38 239 LEU A CA 1
ATOM 1857 C C . LEU A 1 239 ? 4.900 5.299 -9.014 1.00 85.38 239 LEU A C 1
ATOM 1859 O O . LEU A 1 239 ? 4.325 4.751 -8.076 1.00 85.38 239 LEU A O 1
ATOM 1863 N N . VAL A 1 240 ? 6.171 5.709 -8.928 1.00 88.19 240 VAL A N 1
ATOM 1864 C CA . VAL A 1 240 ? 6.976 5.541 -7.704 1.00 88.19 240 VAL A CA 1
ATOM 1865 C C . VAL A 1 240 ? 6.308 6.236 -6.514 1.00 88.19 240 VAL A C 1
ATOM 1867 O O . VAL A 1 240 ? 6.181 5.634 -5.450 1.00 88.19 240 VAL A O 1
ATOM 1870 N N . ILE A 1 241 ? 5.808 7.465 -6.686 1.00 89.88 241 ILE A N 1
ATOM 1871 C CA . ILE A 1 241 ? 5.100 8.195 -5.619 1.00 89.88 241 ILE A CA 1
ATOM 1872 C C . ILE A 1 241 ? 3.822 7.461 -5.194 1.00 89.88 241 ILE A C 1
ATOM 1874 O O . ILE A 1 241 ? 3.574 7.309 -3.996 1.00 89.88 241 ILE A O 1
ATOM 1878 N N . PHE A 1 242 ? 3.022 6.965 -6.142 1.00 89.00 242 PHE A N 1
ATOM 1879 C CA . PHE A 1 242 ? 1.831 6.180 -5.808 1.00 89.00 242 PHE A CA 1
ATOM 1880 C C . PHE A 1 242 ? 2.170 4.878 -5.080 1.00 89.00 242 PHE A C 1
ATOM 1882 O O . PHE A 1 242 ? 1.426 4.470 -4.193 1.00 89.00 242 PHE A O 1
ATOM 1889 N N . ARG A 1 243 ? 3.304 4.244 -5.383 1.00 85.25 243 ARG A N 1
ATOM 1890 C CA . ARG A 1 243 ? 3.767 3.069 -4.634 1.00 85.25 243 ARG A CA 1
ATOM 1891 C C . ARG A 1 243 ? 4.245 3.445 -3.227 1.00 85.25 243 ARG A C 1
ATOM 1893 O O . ARG A 1 243 ? 3.923 2.736 -2.275 1.00 85.25 243 ARG A O 1
ATOM 1900 N N . LEU A 1 244 ? 4.893 4.601 -3.052 1.00 89.69 244 LEU A N 1
ATOM 1901 C CA . LEU A 1 244 ? 5.281 5.120 -1.730 1.00 89.69 244 LEU A CA 1
ATOM 1902 C C . LEU A 1 244 ? 4.078 5.418 -0.821 1.00 89.69 244 LEU A C 1
ATOM 1904 O O . LEU A 1 244 ? 4.206 5.324 0.401 1.00 89.69 244 LEU A O 1
ATOM 1908 N N . TRP A 1 245 ? 2.900 5.706 -1.385 1.00 91.12 245 TRP A N 1
ATOM 1909 C CA . TRP A 1 245 ? 1.658 5.862 -0.616 1.00 91.12 245 TRP A CA 1
ATOM 1910 C C . TRP A 1 245 ? 1.370 4.658 0.294 1.00 91.12 245 TRP A C 1
ATOM 1912 O O . TRP A 1 245 ? 0.868 4.815 1.408 1.00 91.12 245 TRP A O 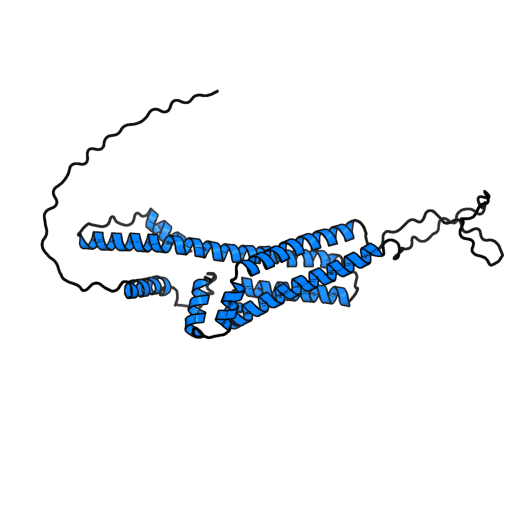1
ATOM 1922 N N . ARG A 1 246 ? 1.767 3.450 -0.120 1.00 86.38 246 ARG A N 1
ATOM 1923 C CA . ARG A 1 246 ? 1.559 2.222 0.657 1.00 86.38 246 ARG A CA 1
ATOM 1924 C C . ARG A 1 246 ? 2.255 2.257 2.025 1.00 86.38 246 ARG A C 1
ATOM 1926 O O . ARG A 1 246 ? 1.753 1.662 2.975 1.00 86.38 246 ARG A O 1
ATOM 1933 N N . PHE A 1 247 ? 3.355 3.000 2.177 1.00 89.06 247 PHE A N 1
ATOM 1934 C CA . PHE A 1 247 ? 3.984 3.214 3.487 1.00 89.06 247 PHE A CA 1
ATOM 1935 C C . PHE A 1 247 ? 3.132 4.077 4.411 1.00 89.06 247 PHE A C 1
ATOM 1937 O O . PHE A 1 247 ? 3.081 3.813 5.609 1.00 89.06 247 PHE A O 1
ATOM 1944 N N . VAL A 1 248 ? 2.438 5.078 3.862 1.00 90.25 248 VAL A N 1
ATOM 1945 C CA . VAL A 1 248 ? 1.482 5.894 4.621 1.00 90.25 248 VAL A CA 1
ATOM 1946 C C . VAL A 1 248 ? 0.339 5.013 5.114 1.00 90.25 248 VAL A C 1
ATOM 1948 O O . VAL A 1 248 ? -0.017 5.093 6.288 1.00 90.25 248 VAL A O 1
ATOM 1951 N N . ARG A 1 249 ? -0.170 4.105 4.268 1.00 86.25 249 ARG A N 1
ATOM 1952 C CA . ARG A 1 249 ? -1.171 3.106 4.674 1.00 86.25 249 ARG A CA 1
ATOM 1953 C C . ARG A 1 249 ? -0.664 2.216 5.808 1.00 86.25 249 ARG A C 1
ATOM 1955 O O . ARG A 1 249 ? -1.346 2.104 6.822 1.00 86.25 249 ARG A O 1
ATOM 1962 N N . ILE A 1 250 ? 0.515 1.599 5.668 1.00 86.56 250 ILE A N 1
ATOM 1963 C CA . ILE A 1 250 ? 1.083 0.759 6.738 1.00 86.56 250 ILE A CA 1
ATOM 1964 C C . ILE A 1 250 ? 1.257 1.578 8.017 1.00 86.56 250 ILE A C 1
ATOM 1966 O O . ILE A 1 250 ? 0.887 1.115 9.091 1.00 86.56 250 ILE A O 1
ATOM 1970 N N . GLY A 1 251 ? 1.802 2.790 7.908 1.00 88.06 251 GLY A N 1
ATOM 1971 C CA . GLY A 1 251 ? 2.005 3.686 9.039 1.00 88.06 251 GLY A CA 1
ATOM 1972 C C . GLY A 1 251 ? 0.696 3.995 9.757 1.00 88.06 251 GLY A C 1
ATOM 1973 O O . GLY A 1 251 ? 0.638 3.897 10.979 1.00 88.06 251 GLY A O 1
ATOM 1974 N N . HIS A 1 252 ? -0.369 4.274 9.003 1.00 85.88 252 HIS A N 1
ATOM 1975 C CA . HIS A 1 252 ? -1.705 4.469 9.555 1.00 85.88 252 HIS A CA 1
ATOM 1976 C C . HIS A 1 252 ? -2.222 3.202 10.247 1.00 85.88 252 HIS A C 1
ATOM 1978 O O . HIS A 1 252 ? -2.666 3.278 11.387 1.00 85.88 252 HIS A O 1
ATOM 1984 N N . GLY A 1 253 ? -2.104 2.033 9.610 1.00 80.88 253 GLY A N 1
ATOM 1985 C CA . GLY A 1 253 ? -2.533 0.761 10.199 1.00 80.88 253 GLY A CA 1
ATOM 1986 C C . GLY A 1 253 ? -1.762 0.393 11.473 1.00 80.88 253 GLY A C 1
ATOM 1987 O O . GLY A 1 253 ? -2.351 -0.077 12.441 1.00 80.88 253 GLY A O 1
ATOM 1988 N N . ILE A 1 254 ? -0.450 0.649 11.523 1.00 84.19 254 ILE A N 1
ATOM 1989 C CA . ILE A 1 254 ? 0.364 0.446 12.732 1.00 84.19 254 ILE A CA 1
ATOM 1990 C C . ILE A 1 254 ? -0.034 1.443 13.817 1.00 84.19 254 ILE A C 1
ATOM 1992 O O . ILE A 1 254 ? -0.131 1.055 14.977 1.00 84.19 254 ILE A O 1
ATOM 1996 N N . MET A 1 255 ? -0.255 2.710 13.464 1.00 83.38 255 MET A N 1
ATOM 1997 C CA . MET A 1 255 ? -0.652 3.745 14.417 1.00 83.38 255 MET A CA 1
ATOM 1998 C C . MET A 1 255 ? -2.024 3.450 15.031 1.00 83.38 255 MET A C 1
ATOM 2000 O O . MET A 1 255 ? -2.193 3.640 16.230 1.00 83.38 255 MET A O 1
ATOM 2004 N N . GLU A 1 256 ? -2.967 2.942 14.240 1.00 80.25 256 GLU A N 1
ATOM 2005 C CA . GLU A 1 256 ? -4.281 2.486 14.705 1.00 80.25 256 GLU A CA 1
ATOM 2006 C C . GLU A 1 256 ? -4.153 1.301 15.674 1.00 80.25 256 GLU A C 1
ATOM 2008 O O . GLU A 1 256 ? -4.688 1.327 16.778 1.00 80.25 256 GLU A O 1
ATOM 2013 N N . VAL A 1 257 ? -3.335 0.301 15.339 1.00 78.56 257 VAL A N 1
ATOM 2014 C CA . VAL A 1 257 ? -3.085 -0.835 16.243 1.00 78.56 257 VAL A CA 1
ATOM 2015 C C . VAL A 1 257 ? -2.331 -0.407 17.511 1.00 78.56 257 VAL A C 1
ATOM 2017 O O . VAL A 1 257 ? -2.578 -0.926 18.600 1.00 78.56 257 VAL A O 1
ATOM 2020 N N . ALA A 1 258 ? -1.396 0.537 17.402 1.00 81.00 258 ALA A N 1
ATOM 2021 C CA . ALA A 1 258 ? -0.640 1.047 18.540 1.00 81.00 258 ALA A CA 1
ATOM 2022 C C . ALA A 1 258 ? -1.515 1.897 19.470 1.00 81.00 258 ALA A C 1
ATOM 2024 O O . ALA A 1 258 ? -1.375 1.796 20.693 1.00 81.00 258 ALA A O 1
ATOM 2025 N N . SER A 1 259 ? -2.423 2.706 18.919 1.00 79.88 259 SER A N 1
ATOM 2026 C CA . SER A 1 259 ? -3.370 3.491 19.712 1.00 79.88 259 SER A CA 1
ATOM 2027 C C . SER A 1 259 ? -4.360 2.583 20.445 1.00 79.88 259 SER A C 1
ATOM 2029 O O . SER A 1 259 ? -4.632 2.822 21.620 1.00 79.88 259 SER A O 1
ATOM 2031 N N . GLU A 1 260 ? -4.791 1.483 19.824 1.00 73.06 260 GLU A N 1
ATOM 2032 C CA . GLU A 1 260 ? -5.599 0.441 20.468 1.00 73.06 260 GLU A CA 1
ATOM 2033 C C . GLU A 1 260 ? -4.879 -0.245 21.623 1.00 73.06 260 GLU A C 1
ATOM 2035 O O . GLU A 1 260 ? -5.408 -0.299 22.730 1.00 73.06 260 GLU A O 1
ATOM 2040 N N . LEU A 1 261 ? -3.655 -0.730 21.398 1.00 77.25 261 LEU A N 1
ATOM 2041 C CA . LEU A 1 261 ? -2.852 -1.371 22.446 1.00 77.25 261 LEU A CA 1
ATOM 2042 C C . LEU A 1 261 ? -2.635 -0.442 23.639 1.00 77.25 261 LEU A C 1
ATOM 2044 O O . LEU A 1 261 ? -2.679 -0.870 24.792 1.00 77.25 261 LEU A O 1
ATOM 2048 N N . THR A 1 262 ? -2.408 0.835 23.352 1.00 79.00 262 THR A N 1
ATOM 2049 C CA . THR A 1 262 ? -2.255 1.870 24.368 1.00 79.00 262 THR A CA 1
ATOM 2050 C C . THR A 1 262 ? -3.561 2.044 25.147 1.00 79.00 262 THR A C 1
ATOM 2052 O O . THR A 1 262 ? -3.545 2.055 26.376 1.00 79.00 262 THR A O 1
ATOM 2055 N N . HIS A 1 263 ? -4.704 2.100 24.458 1.00 77.50 263 HIS A N 1
ATOM 2056 C CA . HIS A 1 263 ? -6.018 2.212 25.088 1.00 77.50 263 HIS A CA 1
ATOM 2057 C C . HIS A 1 263 ? -6.336 1.013 25.997 1.00 77.50 263 HIS A C 1
ATOM 2059 O O . HIS A 1 263 ? -6.697 1.207 27.160 1.00 77.50 263 HIS A O 1
ATOM 2065 N N . ASP A 1 264 ? -6.101 -0.213 25.524 1.00 77.00 264 ASP A N 1
ATOM 2066 C CA . ASP A 1 264 ? -6.326 -1.445 26.290 1.00 77.00 264 ASP A CA 1
ATOM 2067 C C . ASP A 1 264 ? -5.467 -1.518 27.558 1.00 77.00 264 ASP A C 1
ATOM 2069 O O . ASP A 1 264 ? -5.919 -2.019 28.589 1.00 77.00 264 ASP A O 1
ATOM 2073 N N . GLN A 1 265 ? -4.242 -0.986 27.522 1.00 81.56 265 GLN A N 1
ATOM 2074 C CA . GLN A 1 265 ? -3.384 -0.900 28.707 1.00 81.56 265 GLN A CA 1
ATOM 2075 C C . GLN A 1 265 ? -3.893 0.117 29.737 1.00 81.56 265 GLN A C 1
ATOM 2077 O O . GLN A 1 265 ? -3.694 -0.080 30.939 1.00 81.56 265 GLN A O 1
ATOM 2082 N N . TYR A 1 266 ? -4.574 1.180 29.301 1.00 80.88 266 TYR A N 1
ATOM 2083 C CA . TYR A 1 266 ? -5.137 2.187 30.202 1.00 80.88 266 TYR A CA 1
ATOM 2084 C C . TYR A 1 266 ? -6.471 1.768 30.826 1.00 80.88 266 TYR A C 1
ATOM 2086 O O . TYR A 1 266 ? -6.743 2.166 31.958 1.00 80.88 266 TYR A O 1
ATOM 2094 N N . LEU A 1 267 ? -7.273 0.927 30.165 1.00 83.62 267 LEU A N 1
ATOM 2095 C CA . LEU A 1 267 ? -8.557 0.448 30.696 1.00 83.62 267 LEU A CA 1
ATOM 2096 C C . LEU A 1 267 ? -8.483 -0.174 32.109 1.00 83.62 267 LEU A C 1
ATOM 2098 O O . LEU A 1 267 ? -9.235 0.276 32.974 1.00 83.62 267 LEU A O 1
ATOM 2102 N N . PRO A 1 268 ? -7.590 -1.136 32.424 1.00 85.31 268 PRO A N 1
ATOM 2103 C CA . PRO A 1 268 ? -7.511 -1.702 33.773 1.00 85.31 268 PRO A CA 1
ATOM 2104 C C . PRO A 1 268 ? -7.039 -0.679 34.810 1.00 85.31 268 PRO A C 1
ATOM 2106 O O . PRO A 1 268 ? -7.413 -0.771 35.979 1.00 85.31 268 PRO A O 1
ATOM 2109 N N . LEU A 1 269 ? -6.233 0.305 34.396 1.00 87.38 269 LEU A N 1
ATOM 2110 C CA . LEU A 1 269 ? -5.790 1.380 35.277 1.00 87.38 269 LEU A CA 1
ATOM 2111 C C . LEU A 1 269 ? -6.946 2.334 35.600 1.00 87.38 269 LEU A C 1
ATOM 2113 O O . LEU A 1 269 ? -7.105 2.721 36.755 1.00 87.38 269 LEU A O 1
ATOM 2117 N N . ILE A 1 270 ? -7.776 2.666 34.609 1.00 86.31 270 ILE A N 1
ATOM 2118 C CA . ILE A 1 270 ? -8.993 3.463 34.799 1.00 86.31 270 ILE A CA 1
ATOM 2119 C C . ILE A 1 270 ? -9.969 2.716 35.714 1.00 86.31 270 ILE A C 1
ATOM 2121 O O . ILE A 1 270 ? -10.414 3.288 36.708 1.00 86.31 270 ILE A O 1
ATOM 2125 N N . ASP A 1 271 ? -10.230 1.432 35.450 1.00 87.31 271 ASP A N 1
ATOM 2126 C CA . ASP A 1 271 ? -11.103 0.594 36.283 1.00 87.31 271 ASP A CA 1
ATOM 2127 C C . ASP A 1 271 ? -10.599 0.518 37.735 1.00 87.31 271 ASP A C 1
ATOM 2129 O O . ASP A 1 271 ? -11.385 0.628 38.678 1.00 87.31 271 ASP A O 1
ATOM 2133 N N . TYR A 1 272 ? -9.285 0.383 37.935 1.00 90.94 272 TYR A N 1
ATOM 2134 C CA . TYR A 1 272 ? -8.672 0.384 39.264 1.00 90.94 272 TYR A CA 1
ATOM 2135 C C . TYR A 1 272 ? -8.839 1.729 39.984 1.00 90.94 272 TYR A C 1
ATOM 2137 O O . TYR A 1 272 ? -9.209 1.760 41.158 1.00 90.94 272 TYR A O 1
ATOM 2145 N N . VAL A 1 273 ? -8.603 2.847 39.290 1.00 90.50 273 VAL A N 1
ATOM 2146 C CA . VAL A 1 273 ? -8.783 4.194 39.855 1.00 90.50 273 VAL A CA 1
ATOM 2147 C C . VAL A 1 273 ? -10.242 4.425 40.250 1.00 90.50 273 VAL A C 1
ATOM 2149 O O . VAL A 1 273 ? -10.495 4.963 41.327 1.00 90.50 273 VAL A O 1
ATOM 2152 N N . MET A 1 274 ? -11.196 3.969 39.436 1.00 87.38 274 MET A N 1
ATOM 2153 C CA . MET A 1 274 ? -12.623 4.062 39.748 1.00 87.38 274 MET A CA 1
ATOM 2154 C C . MET A 1 274 ? -13.021 3.208 40.956 1.00 87.38 274 MET A C 1
ATOM 2156 O O . MET A 1 274 ? -13.735 3.692 41.831 1.00 87.38 274 MET A O 1
ATOM 2160 N N . ASP A 1 275 ? -12.531 1.970 41.054 1.00 93.94 275 ASP A N 1
ATOM 2161 C CA . ASP A 1 275 ? -12.787 1.103 42.214 1.00 93.94 275 ASP A CA 1
ATOM 2162 C C . ASP A 1 275 ? -12.192 1.690 43.509 1.00 93.94 275 ASP A C 1
ATOM 2164 O O . ASP A 1 275 ? -12.811 1.637 44.575 1.00 93.94 275 ASP A O 1
ATOM 2168 N N . CYS A 1 276 ? -11.013 2.314 43.426 1.00 92.00 276 CYS A N 1
ATOM 2169 C CA . CYS A 1 276 ? -10.434 3.072 44.533 1.00 92.00 276 CYS A CA 1
ATOM 2170 C C . CYS A 1 276 ? -11.286 4.292 44.912 1.00 92.00 276 CYS A C 1
ATOM 2172 O O . CYS A 1 276 ? -11.521 4.511 46.103 1.00 92.00 276 CYS A O 1
ATOM 2174 N N . GLU A 1 277 ? -11.765 5.067 43.936 1.00 91.00 277 GLU A N 1
ATOM 2175 C CA . GLU A 1 277 ? -12.619 6.234 44.183 1.00 91.00 277 GLU A CA 1
ATOM 2176 C C . GLU A 1 277 ? -13.915 5.828 44.904 1.00 91.00 277 GLU A C 1
ATOM 2178 O O . GLU A 1 277 ? -14.285 6.443 45.908 1.00 91.00 277 GLU A O 1
ATOM 2183 N N . ASP A 1 278 ? -14.555 4.743 44.465 1.00 92.06 278 ASP A N 1
ATOM 2184 C CA . ASP A 1 278 ? -15.763 4.193 45.087 1.00 92.06 278 ASP A CA 1
ATOM 2185 C C . ASP A 1 278 ? -15.518 3.772 46.543 1.00 92.06 278 ASP A C 1
ATOM 2187 O O . ASP A 1 278 ? -16.298 4.114 47.437 1.00 92.06 278 ASP A O 1
ATOM 2191 N N . LYS A 1 279 ? -14.407 3.077 46.815 1.00 93.50 279 LYS A N 1
ATOM 2192 C CA . LYS A 1 279 ? -14.032 2.664 48.177 1.00 93.50 279 LYS A CA 1
ATOM 2193 C C . LYS A 1 279 ? -13.763 3.858 49.089 1.00 93.50 279 LYS A C 1
ATOM 2195 O O . LYS A 1 279 ? -14.174 3.844 50.248 1.00 93.50 279 LYS A O 1
ATOM 2200 N N . MET A 1 280 ? -13.118 4.909 48.580 1.00 93.12 280 MET A N 1
ATOM 2201 C CA . MET A 1 280 ? -12.894 6.137 49.350 1.00 93.12 280 MET A CA 1
ATOM 2202 C C . MET A 1 280 ? -14.209 6.859 49.662 1.00 93.12 280 MET A C 1
ATOM 2204 O O . MET A 1 280 ? -14.388 7.318 50.793 1.00 93.12 280 MET A O 1
ATOM 2208 N N . ARG A 1 281 ? -15.156 6.900 48.710 1.00 90.81 281 ARG A N 1
ATOM 2209 C CA . ARG A 1 281 ? -16.507 7.446 48.941 1.00 90.81 281 ARG A CA 1
ATOM 2210 C C . ARG A 1 281 ? -17.252 6.669 50.019 1.00 90.81 281 ARG A C 1
ATOM 2212 O O . ARG A 1 281 ? -17.829 7.288 50.908 1.00 90.81 281 ARG A O 1
ATOM 2219 N N . GLN A 1 282 ? -17.208 5.337 49.977 1.00 94.56 282 GLN A N 1
ATOM 2220 C CA . GLN A 1 282 ? -17.846 4.480 50.985 1.00 94.56 282 GLN A CA 1
ATOM 2221 C C . GLN A 1 282 ? -17.232 4.651 52.379 1.00 94.56 282 GLN A C 1
ATOM 2223 O O . GLN A 1 282 ? -17.948 4.609 53.374 1.00 94.56 282 GLN A O 1
ATOM 2228 N N . ALA A 1 283 ? -15.925 4.906 52.459 1.00 95.94 283 ALA A N 1
ATOM 2229 C CA . ALA A 1 283 ? -15.229 5.183 53.714 1.00 95.94 283 ALA A CA 1
ATOM 2230 C C . ALA A 1 283 ? -15.457 6.613 54.254 1.00 95.94 283 ALA A C 1
ATOM 2232 O O . ALA A 1 283 ? -14.889 6.972 55.284 1.00 95.94 283 ALA A O 1
ATOM 2233 N N . GLY A 1 284 ? -16.242 7.454 53.567 1.00 95.75 284 GLY A N 1
ATOM 2234 C CA . GLY A 1 284 ? -16.471 8.848 53.960 1.00 95.75 284 GLY A CA 1
ATOM 2235 C C . GLY A 1 284 ? -15.234 9.743 53.824 1.00 95.75 284 GLY A C 1
ATOM 2236 O O . GLY A 1 284 ? -15.198 10.842 54.381 1.00 95.75 284 GLY A O 1
ATOM 2237 N N . ILE A 1 285 ? -14.210 9.296 53.092 1.00 95.06 285 ILE A N 1
ATOM 2238 C CA . ILE A 1 285 ? -12.991 10.070 52.870 1.00 95.06 285 ILE A CA 1
ATOM 2239 C C . ILE A 1 285 ? -13.286 11.099 51.778 1.00 95.06 285 ILE A C 1
ATOM 2241 O O . ILE A 1 285 ? -13.686 10.753 50.666 1.00 95.06 285 ILE A O 1
ATOM 2245 N N . LYS A 1 286 ? -13.078 12.386 52.084 1.00 91.25 286 LYS A N 1
ATOM 2246 C CA . LYS A 1 286 ? -13.152 13.447 51.072 1.00 91.25 286 LYS A CA 1
ATOM 2247 C C . LYS A 1 286 ? -12.087 13.195 50.007 1.00 91.25 286 LYS A C 1
ATOM 2249 O O . LYS A 1 286 ? -10.895 13.283 50.288 1.00 91.25 286 LYS A O 1
ATOM 2254 N N . ILE A 1 287 ? -12.532 12.911 48.787 1.00 86.56 287 ILE A N 1
ATOM 2255 C CA . ILE A 1 287 ? -11.649 12.792 47.628 1.00 86.56 287 ILE A CA 1
ATOM 2256 C C . ILE A 1 287 ? -11.034 14.173 47.366 1.00 86.56 287 ILE A C 1
ATOM 2258 O O . ILE A 1 287 ? -11.780 15.159 47.317 1.00 86.56 287 ILE A O 1
ATOM 2262 N N . PRO A 1 288 ? -9.700 14.278 47.230 1.00 83.56 288 PRO A N 1
ATOM 2263 C CA . PRO A 1 288 ? -9.063 15.539 46.890 1.00 83.56 288 PRO A CA 1
ATOM 2264 C C . PRO A 1 288 ? -9.625 16.051 45.563 1.00 83.56 288 PRO A C 1
ATOM 2266 O O . PRO A 1 288 ? -9.766 15.298 44.598 1.00 83.56 288 PRO A O 1
ATOM 2269 N N . GLU A 1 289 ? -9.975 17.337 45.524 1.00 83.50 289 GLU A N 1
ATOM 2270 C CA . GLU A 1 289 ? -10.494 17.962 44.313 1.00 83.50 289 GLU A CA 1
ATOM 2271 C C . GLU A 1 289 ? -9.487 17.752 43.174 1.00 83.50 289 GLU A C 1
ATOM 2273 O O . GLU A 1 289 ? -8.289 17.996 43.351 1.00 83.50 289 GLU A O 1
ATOM 2278 N N . LYS A 1 290 ? -9.964 17.243 42.025 1.00 80.62 290 LYS A N 1
ATOM 2279 C CA . LYS A 1 290 ? -9.110 16.939 40.869 1.00 80.62 290 LYS A CA 1
ATOM 2280 C C . LYS A 1 290 ? -8.218 18.142 40.595 1.00 80.62 290 LYS A C 1
ATOM 2282 O O . LYS A 1 290 ? -8.711 19.225 40.274 1.00 80.62 290 LYS A O 1
ATOM 2287 N N . THR A 1 291 ? -6.910 17.947 40.734 1.00 78.50 291 THR A N 1
ATOM 2288 C CA . THR A 1 291 ? -5.926 19.011 40.547 1.00 78.50 291 THR A CA 1
ATOM 2289 C C . THR A 1 291 ? -6.147 19.631 39.168 1.00 78.50 291 THR A C 1
ATOM 2291 O O . THR A 1 291 ? -6.389 18.896 38.209 1.00 78.50 291 THR A O 1
ATOM 2294 N N . GLN A 1 292 ? -6.047 20.958 39.027 1.00 80.50 292 GLN A N 1
ATOM 2295 C CA . GLN A 1 292 ? -6.239 21.634 37.729 1.00 80.50 292 GLN A CA 1
ATOM 2296 C C . GLN A 1 292 ? -5.419 20.995 36.596 1.00 80.50 292 GLN A C 1
ATOM 2298 O O . GLN A 1 292 ? -5.866 20.950 35.456 1.00 80.50 292 GLN A O 1
ATOM 2303 N N . LYS A 1 293 ? -4.246 20.441 36.924 1.00 78.19 293 LYS A N 1
ATOM 2304 C CA . LYS A 1 293 ? -3.390 19.693 35.997 1.00 78.19 293 LYS A CA 1
ATOM 2305 C C . LYS A 1 293 ? -4.075 18.449 35.410 1.00 78.19 293 LYS A C 1
ATOM 2307 O O . LYS A 1 293 ? -3.924 18.173 34.231 1.00 78.19 293 LYS A O 1
ATOM 2312 N N . CYS A 1 294 ? -4.850 17.729 36.221 1.00 73.81 294 CYS A N 1
ATOM 2313 C CA . CYS A 1 294 ? -5.600 16.544 35.812 1.00 73.81 294 CYS A CA 1
ATOM 2314 C C . CYS A 1 294 ? -6.838 16.916 34.981 1.00 73.81 294 CYS A C 1
ATOM 2316 O O . CYS A 1 294 ? -7.126 16.235 34.007 1.00 73.81 294 CYS A O 1
ATOM 2318 N N . LYS A 1 295 ? -7.515 18.035 35.300 1.00 79.19 295 LYS A N 1
ATOM 2319 C CA . LYS A 1 295 ? -8.586 18.585 34.444 1.00 79.19 295 LYS A CA 1
ATOM 2320 C C . LYS A 1 295 ? -8.060 18.980 33.061 1.00 79.19 295 LYS A C 1
ATOM 2322 O O . LYS A 1 295 ? -8.654 18.570 32.077 1.00 79.19 295 LYS A O 1
ATOM 2327 N N . LYS A 1 296 ? -6.917 19.674 32.994 1.00 80.06 296 LYS A N 1
ATOM 2328 C CA . LYS A 1 296 ? -6.282 20.038 31.717 1.00 80.06 296 LYS A CA 1
ATOM 2329 C C . LYS A 1 296 ? -5.886 18.821 30.885 1.00 80.06 296 LYS A C 1
ATOM 2331 O O . LYS A 1 296 ? -6.209 18.777 29.716 1.00 80.06 296 LYS A O 1
ATOM 2336 N N . LEU A 1 297 ? -5.274 17.803 31.492 1.00 76.31 297 LEU A N 1
ATOM 2337 C CA . LEU A 1 297 ? -4.930 16.569 30.770 1.00 76.31 297 LEU A CA 1
ATOM 2338 C C . LEU A 1 297 ? -6.164 15.813 30.249 1.00 76.31 297 LEU A C 1
ATOM 2340 O O . LEU A 1 297 ? -6.091 15.186 29.199 1.00 76.31 297 LEU A O 1
ATOM 2344 N N . LEU A 1 298 ? -7.288 15.873 30.970 1.00 71.38 298 LEU A N 1
ATOM 2345 C CA . LEU A 1 298 ? -8.566 15.319 30.517 1.00 71.38 298 LEU A CA 1
ATOM 2346 C C . LEU A 1 298 ? -9.165 16.129 29.361 1.00 71.38 298 LEU A C 1
ATOM 2348 O O . LEU A 1 298 ? -9.707 15.536 28.440 1.00 71.38 298 LEU A O 1
ATOM 2352 N N . GLU A 1 299 ? -9.061 17.456 29.393 1.00 75.31 299 GLU A N 1
ATOM 2353 C CA . GLU A 1 299 ? -9.513 18.322 28.296 1.00 75.31 299 GLU A CA 1
ATOM 2354 C C . GLU A 1 299 ? -8.620 18.177 27.050 1.00 75.31 299 GLU A C 1
ATOM 2356 O O . GLU A 1 299 ? -9.136 18.086 25.940 1.00 75.31 299 GLU A O 1
ATOM 2361 N N . ASP A 1 300 ? -7.303 18.059 27.229 1.00 74.38 300 ASP A N 1
ATOM 2362 C CA . ASP A 1 300 ? -6.329 17.932 26.139 1.00 74.38 300 ASP A CA 1
ATOM 2363 C C . ASP A 1 300 ? -6.349 16.536 25.487 1.00 74.38 300 ASP A C 1
ATOM 2365 O O . ASP A 1 300 ? -6.079 16.412 24.298 1.00 74.38 300 ASP A O 1
ATOM 2369 N N . GLY A 1 301 ? -6.693 15.480 26.235 1.00 52.97 301 GLY A N 1
ATOM 2370 C CA . GLY A 1 301 ? -6.825 14.115 25.706 1.00 52.97 301 GLY A CA 1
ATOM 2371 C C . GLY A 1 301 ? -8.114 13.853 24.916 1.00 52.97 301 GLY A C 1
ATOM 2372 O O . GLY A 1 301 ? -8.285 12.759 24.382 1.00 52.97 301 GLY A O 1
ATOM 2373 N N . HIS A 1 302 ? -9.027 14.827 24.864 1.00 51.31 302 HIS A N 1
ATOM 2374 C CA . HIS A 1 302 ? -10.304 14.750 24.145 1.00 51.31 302 HIS A CA 1
ATOM 2375 C C . HIS A 1 302 ? -10.297 15.484 22.786 1.00 51.31 302 HIS A C 1
ATOM 2377 O O . HIS A 1 302 ? -11.330 15.499 22.109 1.00 51.31 302 HIS A O 1
ATOM 2383 N N . HIS A 1 303 ? -9.164 16.079 22.395 1.00 40.47 303 HIS A N 1
ATOM 2384 C CA . HIS A 1 303 ? -8.945 16.759 21.113 1.00 40.47 303 HIS A CA 1
ATOM 2385 C C . HIS A 1 303 ? -8.136 15.902 20.138 1.00 40.47 303 HIS A C 1
ATOM 2387 O O . HIS A 1 303 ? -8.454 15.985 18.929 1.00 40.47 303 HIS A O 1
#

Secondary structure (DSSP, 8-state):
---PPPPP-------------------------HHHHHHHHHHHHHTTS-SS-----SPPPHHHHHHHHHHHH-TT-HHHHHHHHHT-HHHHHHHHHHHHHHHHHHHHHHHHHHHS-TT-------------SSS----S-S-------S---S-------TTTTHHHHHHHHHHHHHHHHHHHHHHHHHHHHHHHH-HHHHTTSHHHHHHHHHHHHHHHHHHHHHHH----HHHHHHHHHHHHHHHHHHHHHHHHHHHHHHHHHHHHHHHHHHHHHHHHHHTT--PPPPPHHHHHHHHHTT-

Sequence (303 aa):
MVTGNLTPLEEGVSFTSSTVPETKGASSEPPISRVERRSRLSSMVAVNVTAENKVNFGIPSRQSMADFALEKHGEDDWRNKVHHFLGQKWLQLTLSGLLVADVLIIFAELFLQAEYPSCRLVERDCEACCSGSGAERWLAGSGHDEVCEAGYEPIGVPGCDSYKWHTVHVIEEVLFYTTVGILSIFLVENLVEMAVLGVRKYFQQVFLALDFFVVTISLTMELTLHLMHSQLGQMVAILVIFRLWRFVRIGHGIMEVASELTHDQYLPLIDYVMDCEDKMRQAGIKIPEKTQKCKKLLEDGHH

Organism: NCBI:txid183589

InterPro domains:
  IPR005821 Ion transport domain [PF00520] (173-251)
  IPR027359 Voltage-dependent channel domain superfamily [G3DSA:1.20.120.350] (148-258)
  IPR031846 Voltage-gated hydrogen channel 1 [PTHR46480] (71-260)

Foldseek 3Di:
DDDDDDDDDDDDDDDDDDDDDDDDDDDDDPDDDPVVVVVVVVCVVVVVPPDDDDLPLPDQFPVNLLVVCCVPPNPPDVLNVLSVVCPDPVNVVVLVVLLVVLLVLLVVLVVLCVVPPQFDQPPPPDQDAPPDVDDDGDRPDDDDPDDDPPDDPSDPPRDGDNPPCPVSVVVNVVSLVSSLVSLVVVLVVLVSVCVSSDVVRQVSNVLSVVLNVLSVVLSVVSVCCVVVVDPCPVVSVVSSVSSVSVVVVVVVVVVSVVVVVVVVVCVVVVVVVVVVVVVCVVVVHPDPDQPVVNVVVVVVVVD